Protein AF-A0A0V1FDG1-F1 (afdb_monomer)

Solvent-accessible surface area (backbone atoms only — not comparable to full-atom values): 17692 Å² total; per-residue (Å²): 136,89,75,90,73,81,77,92,77,55,75,76,55,50,40,60,54,27,63,74,37,70,89,64,59,76,54,55,82,78,77,63,72,75,69,53,75,66,55,44,52,52,30,70,74,66,75,57,46,94,53,49,70,52,42,45,51,28,74,48,60,68,29,67,62,30,49,66,66,59,36,60,94,66,91,85,64,77,59,68,37,44,39,47,48,75,52,65,68,92,63,51,65,40,45,54,34,30,52,51,38,26,62,52,63,27,38,63,66,30,27,38,29,60,41,29,36,39,34,30,32,26,35,64,55,43,69,45,56,52,88,64,89,68,88,58,58,67,61,56,38,49,55,23,50,59,49,56,52,49,32,47,66,41,84,77,52,76,43,53,39,55,81,83,37,73,86,65,76,78,65,95,76,57,65,62,46,72,58,33,57,75,65,71,50,56,70,66,28,24,39,31,32,39,39,37,51,47,52,58,62,79,60,90,62,82,91,50,88,92,56,51,54,49,52,57,46,34,34,51,52,48,51,51,50,50,63,52,72,46,64,60,78,42,25,45,48,62,51,40,56,71,64,43,70,80,49,58,79,66,51,62,78,66,80,61,71,44,81,44,36,62,64,73,64,53,67,70,58,52,47,53,50,51,56,48,52,72,67,36,89,62,34,89,80,35,72,55,48,58,54,29,52,55,46,37,52,42,40,77,74,43,23,63,78,103

Sequence (306 aa):
MALALSTTNELAVLPRFARQNNSRIWTYNFDFGRLNELTVKFFRKNHVYPLHGFLEACAINADPQWTATGEQSATDRDPPVVYIGVLPPFHERSIFLCLLANRMTRQNAFAFGPSEMLAFVSAPKYILLSADDVKLPKMTRYRRLHYHLYFDFQHILTEPISTFYPNISVPKKIQYSSQVEKASLDVNSLYLVRMKPKLKLPIKTDNRNDLSVDHVLSGLSFFHRQLTASPKNTTIEEFLSNLLPGVRPYLESFDHDFSQKLESIPMEQILSMYEKIIDWPGYTECGYKDEVDDWLEMIWTSPSKS

Nearest PDB structures (foldseek):
  6ero-assembly1_A  TM=5.992E-01  e=2.971E-06  Homo sapiens
  6erq-assembly2_J  TM=5.689E-01  e=8.484E-06  Homo sapiens
  7pnt-assembly1_c  TM=4.958E-01  e=1.476E-06  Mus musculus
  8q63-assembly1_B  TM=5.215E-01  e=5.148E-06  Saccharomyces cerevisiae S288C
  4gc5-assembly1_A  TM=4.773E-01  e=5.411E-06  Mus musculus

Structure (mmCIF, N/CA/C/O backbone):
data_AF-A0A0V1FDG1-F1
#
_entry.id   AF-A0A0V1FDG1-F1
#
loop_
_atom_site.group_PDB
_atom_site.id
_atom_site.type_symbol
_atom_site.label_atom_id
_atom_site.label_alt_id
_atom_site.label_comp_id
_atom_site.label_asym_id
_atom_site.label_entity_id
_atom_site.label_seq_id
_atom_site.pdbx_PDB_ins_code
_atom_site.Cartn_x
_atom_site.Cartn_y
_atom_site.Cartn_z
_atom_site.occupancy
_atom_site.B_iso_or_equiv
_atom_site.auth_seq_id
_atom_site.auth_comp_id
_atom_site.auth_asym_id
_atom_site.auth_atom_id
_atom_site.pdbx_PDB_model_num
ATOM 1 N N . MET A 1 1 ? -24.699 -13.622 12.262 1.00 25.34 1 MET A N 1
ATOM 2 C CA . MET A 1 1 ? -24.401 -14.422 13.466 1.00 25.34 1 MET A CA 1
ATOM 3 C C . MET A 1 1 ? -22.890 -14.394 13.645 1.00 25.34 1 MET A C 1
ATOM 5 O O . MET A 1 1 ? -22.200 -14.892 12.767 1.00 25.34 1 MET A O 1
ATOM 9 N N . ALA A 1 2 ? -22.377 -13.685 14.653 1.00 24.69 2 ALA A N 1
ATOM 10 C CA . ALA A 1 2 ? -20.938 -13.539 14.876 1.00 24.69 2 ALA A CA 1
ATOM 11 C C . ALA A 1 2 ? -20.431 -14.720 15.714 1.00 24.69 2 ALA A C 1
ATOM 13 O O . ALA A 1 2 ? -20.980 -14.990 16.778 1.00 24.69 2 ALA A O 1
ATOM 14 N N . LEU A 1 3 ? -19.413 -15.428 15.226 1.00 27.36 3 LEU A N 1
ATOM 15 C CA . LEU A 1 3 ? -18.698 -16.459 15.976 1.00 27.36 3 LEU A CA 1
ATOM 16 C C . LEU A 1 3 ? -17.304 -15.912 16.293 1.00 27.36 3 LEU A C 1
ATOM 18 O O . LEU A 1 3 ? -16.473 -15.755 15.402 1.00 27.36 3 LEU A O 1
ATOM 22 N N . ALA A 1 4 ? -17.086 -15.570 17.562 1.00 28.78 4 ALA A N 1
ATOM 23 C CA . ALA A 1 4 ? -15.76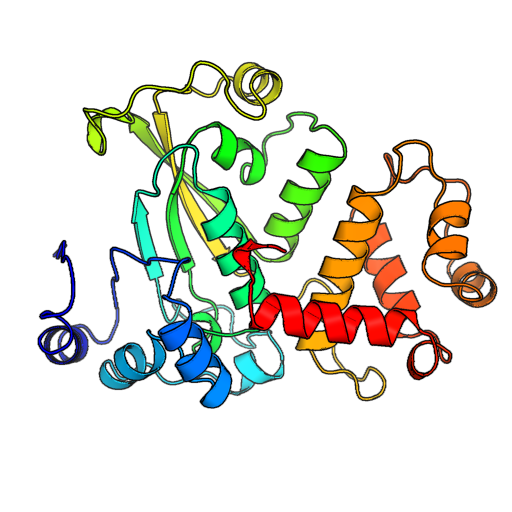1 -15.323 18.114 1.00 28.78 4 ALA A CA 1
ATOM 24 C C . ALA A 1 4 ? -15.141 -16.684 18.441 1.00 28.78 4 ALA A C 1
ATOM 26 O O . ALA A 1 4 ? -15.752 -17.455 19.176 1.00 28.78 4 ALA A O 1
ATOM 27 N N . LEU A 1 5 ? -13.979 -17.000 17.875 1.00 32.59 5 LEU A N 1
ATOM 28 C CA . LEU A 1 5 ? -13.359 -18.314 18.028 1.00 32.59 5 LEU A CA 1
ATOM 29 C C . LEU A 1 5 ? -11.832 -18.171 18.176 1.00 32.59 5 LEU A C 1
ATOM 31 O O . LEU A 1 5 ? -11.206 -17.285 17.580 1.00 32.59 5 LEU A O 1
ATOM 35 N N . SER A 1 6 ? -11.271 -18.967 19.086 1.00 32.09 6 SER A N 1
ATOM 36 C CA . SER A 1 6 ? -9.917 -18.873 19.630 1.00 32.09 6 SER A CA 1
ATOM 37 C C . SER A 1 6 ? -9.254 -20.251 19.595 1.00 32.09 6 SER A C 1
ATOM 39 O O . SER A 1 6 ? -9.600 -21.137 20.368 1.00 32.09 6 SER A O 1
ATOM 41 N N . THR A 1 7 ? -8.181 -20.347 18.806 1.00 38.72 7 THR A N 1
ATOM 42 C CA . THR A 1 7 ? -7.124 -21.380 18.801 1.00 38.72 7 THR A CA 1
ATOM 43 C C . THR A 1 7 ? -7.488 -22.845 18.475 1.00 38.72 7 THR A C 1
ATOM 45 O O . THR A 1 7 ? -8.231 -23.533 19.167 1.00 38.72 7 THR A O 1
ATOM 48 N N . THR A 1 8 ? -6.794 -23.335 17.437 1.00 37.62 8 THR A N 1
ATOM 49 C CA . THR A 1 8 ? -6.339 -24.705 17.098 1.00 37.62 8 THR A CA 1
ATOM 50 C C . THR A 1 8 ? -7.322 -25.879 17.008 1.00 37.62 8 THR A C 1
ATOM 52 O O . THR A 1 8 ? -7.103 -26.718 16.139 1.00 37.62 8 THR A O 1
ATOM 55 N N . ASN A 1 9 ? -8.412 -25.956 17.775 1.00 34.66 9 ASN A N 1
ATOM 56 C CA . ASN A 1 9 ? -9.376 -27.073 17.673 1.00 34.66 9 ASN A CA 1
ATOM 57 C C . ASN A 1 9 ? -10.580 -26.793 16.749 1.00 34.66 9 ASN A C 1
ATOM 59 O O . ASN A 1 9 ? -11.412 -27.667 16.515 1.00 34.66 9 ASN A O 1
ATOM 63 N N . GLU A 1 10 ? -10.673 -25.588 16.189 1.00 44.62 10 GLU A N 1
ATOM 64 C CA . GLU A 1 10 ? -11.886 -25.095 15.515 1.00 44.62 10 GLU A CA 1
ATOM 65 C C . GLU A 1 10 ? -11.850 -25.226 13.979 1.00 44.62 10 GLU A C 1
ATOM 67 O O . GLU A 1 10 ? -12.872 -25.045 13.312 1.00 44.62 10 GLU A O 1
ATOM 72 N N . LEU A 1 11 ? -10.711 -25.635 13.402 1.00 40.22 11 LEU A N 1
ATOM 73 C CA . LEU A 1 11 ? -10.544 -25.836 11.952 1.00 40.22 11 LEU A CA 1
ATOM 74 C C . LEU A 1 11 ? -11.475 -26.914 11.363 1.00 40.22 11 LEU A C 1
ATOM 76 O O . LEU A 1 11 ? -11.727 -26.901 10.165 1.00 40.22 11 LEU A O 1
ATOM 80 N N . ALA A 1 12 ? -12.028 -27.819 12.178 1.00 42.81 12 ALA A N 1
ATOM 81 C CA . ALA A 1 12 ? -12.975 -28.843 11.720 1.00 42.81 12 ALA A CA 1
ATOM 82 C C . ALA A 1 12 ? -14.434 -28.344 11.615 1.00 42.81 12 ALA A C 1
ATOM 84 O O . ALA A 1 12 ? -15.231 -28.908 10.862 1.00 42.81 12 ALA A O 1
ATOM 85 N N . VAL A 1 13 ? -14.800 -27.290 12.354 1.00 43.84 13 VAL A N 1
ATOM 86 C CA . VAL A 1 13 ? -16.168 -26.729 12.381 1.00 43.84 13 VAL A CA 1
ATOM 87 C C . VAL A 1 13 ? -16.369 -25.720 11.244 1.00 43.84 13 VAL A C 1
ATOM 89 O O . VAL A 1 13 ? -17.437 -25.645 10.631 1.00 43.84 13 VAL A O 1
ATOM 92 N N . LEU A 1 14 ? -15.297 -25.008 10.914 1.00 45.16 14 LEU A N 1
ATOM 93 C CA . LEU A 1 14 ? -15.207 -23.962 9.899 1.00 45.16 14 LEU A CA 1
ATOM 94 C C . LEU A 1 14 ? -15.664 -24.400 8.482 1.00 45.16 14 LEU A C 1
ATOM 96 O O . LEU A 1 14 ? -16.521 -23.718 7.916 1.00 45.16 14 LEU A O 1
ATOM 100 N N . PRO A 1 15 ? -15.229 -25.551 7.925 1.00 47.72 15 PRO A N 1
ATOM 101 C CA . PRO A 1 15 ? -15.686 -26.032 6.616 1.00 47.72 15 PRO A CA 1
ATOM 102 C C . PRO A 1 15 ? -17.192 -26.307 6.542 1.00 47.72 15 PRO A C 1
ATOM 104 O O . PRO A 1 15 ? -17.824 -26.050 5.520 1.00 47.72 15 PRO A O 1
ATOM 107 N N . ARG A 1 16 ? -17.797 -26.829 7.620 1.00 49.66 16 ARG A N 1
ATOM 108 C CA . ARG A 1 16 ? -19.246 -27.102 7.657 1.00 49.66 16 ARG A CA 1
ATOM 109 C C . ARG A 1 16 ? -20.055 -25.813 7.719 1.00 49.66 16 ARG A C 1
ATOM 111 O O . ARG A 1 16 ? -21.036 -25.694 6.995 1.00 49.66 16 ARG A O 1
ATOM 118 N N . PHE A 1 17 ? -19.635 -24.859 8.550 1.00 46.00 17 PHE A N 1
ATOM 119 C CA . PHE A 1 17 ? -20.290 -23.556 8.659 1.00 46.00 17 PHE A CA 1
ATOM 120 C C . PHE A 1 17 ? -20.217 -22.772 7.345 1.00 46.00 17 PHE A C 1
ATOM 122 O O . PHE A 1 17 ? -21.201 -22.169 6.918 1.00 46.00 17 PHE A O 1
ATOM 129 N N . ALA A 1 18 ? -19.072 -22.812 6.671 1.00 46.09 18 ALA A N 1
ATOM 130 C CA . ALA A 1 18 ? -18.890 -22.066 5.441 1.00 46.09 18 ALA A CA 1
ATOM 131 C C . ALA A 1 18 ? -19.637 -22.661 4.239 1.00 46.09 18 ALA A C 1
ATOM 133 O O . ALA A 1 18 ? -20.208 -21.900 3.468 1.00 46.09 18 ALA A O 1
ATOM 134 N N . ARG A 1 19 ? -19.761 -23.996 4.154 1.00 52.91 19 ARG A N 1
ATOM 135 C CA . ARG A 1 19 ? -20.669 -24.682 3.205 1.00 52.91 19 ARG A CA 1
ATOM 136 C C . ARG A 1 19 ? -22.157 -24.381 3.422 1.00 52.91 19 ARG A C 1
ATOM 138 O O . ARG A 1 19 ? -22.983 -24.735 2.586 1.00 52.91 19 ARG A O 1
ATOM 145 N N . GLN A 1 20 ? -22.515 -23.812 4.571 1.00 48.53 20 GLN A N 1
ATOM 146 C CA . GLN A 1 20 ? -23.874 -23.360 4.875 1.00 48.53 20 GLN A CA 1
ATOM 147 C C . GLN A 1 20 ? -24.048 -21.851 4.638 1.00 48.53 20 GLN A C 1
ATOM 149 O O . GLN A 1 20 ? -25.175 -21.368 4.620 1.00 48.53 20 GLN A O 1
ATOM 154 N N . ASN A 1 21 ? -22.952 -21.107 4.445 1.00 42.44 21 ASN A N 1
ATOM 155 C CA . ASN A 1 21 ? -22.922 -19.648 4.311 1.00 42.44 21 ASN A CA 1
ATOM 156 C C . ASN A 1 21 ? -22.057 -19.228 3.107 1.00 42.44 21 ASN A C 1
ATOM 158 O O . ASN A 1 21 ? -21.197 -18.353 3.215 1.00 42.44 21 ASN A O 1
ATOM 162 N N . ASN A 1 22 ? -22.310 -19.853 1.953 1.00 45.03 22 ASN A N 1
ATOM 163 C CA . ASN A 1 22 ? -21.481 -19.808 0.736 1.00 45.03 22 ASN A CA 1
ATOM 164 C C . ASN A 1 22 ? -21.227 -18.402 0.169 1.00 45.03 22 ASN A C 1
ATOM 166 O O . ASN A 1 22 ? -20.367 -18.231 -0.684 1.00 45.03 22 ASN A O 1
ATOM 170 N N . SER A 1 23 ? -21.990 -17.398 0.602 1.00 37.25 23 SER A N 1
ATOM 171 C CA . SER A 1 23 ? -21.880 -16.026 0.111 1.00 37.25 23 SER A CA 1
ATOM 172 C C . SER A 1 23 ? -21.033 -15.109 0.996 1.00 37.25 23 SER A C 1
ATOM 174 O O . SER A 1 23 ? -20.773 -13.981 0.592 1.00 37.25 23 SER A O 1
ATOM 176 N N . ARG A 1 24 ? -20.709 -15.493 2.243 1.00 45.50 24 ARG A N 1
ATOM 177 C CA . ARG A 1 24 ? -20.135 -14.564 3.238 1.00 45.50 24 ARG A CA 1
ATOM 178 C C . ARG A 1 24 ? -19.285 -15.300 4.264 1.00 45.50 24 ARG A C 1
ATOM 180 O O . ARG A 1 24 ? -19.764 -15.674 5.336 1.00 45.50 24 ARG A O 1
ATOM 187 N N . ILE A 1 25 ? -18.013 -15.482 3.944 1.00 42.62 25 ILE A N 1
ATOM 188 C CA . ILE A 1 25 ? -17.038 -15.959 4.919 1.00 42.62 25 ILE A CA 1
ATOM 189 C C . ILE A 1 25 ? -16.593 -14.782 5.781 1.00 42.62 25 ILE A C 1
ATOM 191 O O . ILE A 1 25 ? -16.079 -13.787 5.276 1.00 42.62 25 ILE A O 1
ATOM 195 N N . TRP A 1 26 ? -16.773 -14.935 7.090 1.00 44.81 26 TRP A N 1
ATOM 196 C CA . TRP A 1 26 ? -16.301 -14.013 8.115 1.00 44.81 26 TRP A CA 1
ATOM 197 C C . TRP A 1 26 ? -15.217 -14.711 8.916 1.00 44.81 26 TRP A C 1
ATOM 199 O O . TRP A 1 26 ? -15.411 -15.832 9.386 1.00 44.81 26 TRP A O 1
ATOM 209 N N . THR A 1 27 ? -14.087 -14.049 9.099 1.00 37.84 27 THR A N 1
ATOM 210 C CA . THR A 1 27 ? -12.952 -14.631 9.814 1.00 37.84 27 THR A CA 1
ATOM 211 C C . THR A 1 27 ? -12.403 -13.614 10.806 1.00 37.84 27 THR A C 1
ATOM 213 O O . THR A 1 27 ? -11.949 -12.542 10.407 1.00 37.84 27 THR A O 1
ATOM 216 N N . TYR A 1 28 ? -12.488 -13.966 12.089 1.00 31.11 28 TYR A N 1
ATOM 217 C CA . TYR A 1 28 ? -11.952 -13.241 13.241 1.00 31.11 28 TYR A CA 1
ATOM 218 C C . TYR A 1 28 ? -10.590 -13.844 13.628 1.00 31.11 28 TYR A C 1
ATOM 220 O O . TYR A 1 28 ? -10.383 -15.039 13.436 1.00 31.11 28 TYR A O 1
ATOM 228 N N . ASN A 1 29 ? -9.684 -13.038 14.194 1.00 33.12 29 ASN A N 1
ATOM 229 C CA . ASN A 1 29 ? -8.330 -13.442 14.614 1.00 33.12 29 ASN A CA 1
ATOM 230 C C . ASN A 1 29 ? -7.391 -13.892 13.476 1.00 33.12 29 ASN A C 1
ATOM 232 O O . ASN A 1 29 ? -6.894 -15.017 13.452 1.00 33.12 29 ASN A O 1
ATOM 236 N N . PHE A 1 30 ? -7.051 -12.971 12.571 1.00 46.00 30 PHE A N 1
ATOM 237 C CA . PHE A 1 30 ? -5.806 -13.137 11.821 1.00 46.00 30 PHE A CA 1
ATOM 238 C C . PHE A 1 30 ? -4.639 -12.686 12.657 1.00 46.00 30 PHE A C 1
ATOM 240 O O . PHE A 1 30 ? -4.384 -11.490 12.815 1.00 46.00 30 PHE A O 1
ATOM 247 N N . ASP A 1 31 ? -3.878 -13.669 13.108 1.00 37.22 31 ASP A N 1
ATOM 248 C CA . ASP A 1 31 ? -2.471 -13.439 13.333 1.00 37.22 31 ASP A CA 1
ATOM 249 C C . ASP A 1 31 ? -1.804 -13.165 11.971 1.00 37.22 31 ASP A C 1
ATOM 251 O O . ASP A 1 31 ? -1.353 -14.068 11.267 1.00 37.22 31 ASP A O 1
ATOM 255 N N . PHE A 1 32 ? -1.783 -11.892 11.561 1.00 40.91 32 PHE A N 1
ATOM 256 C CA . PHE A 1 32 ? -1.007 -11.434 10.406 1.00 40.91 32 PHE A CA 1
ATOM 257 C C . PHE A 1 32 ? 0.516 -11.430 10.701 1.00 40.91 32 PHE A C 1
ATOM 259 O O . PHE A 1 32 ? 1.295 -10.966 9.869 1.00 40.91 32 PHE A O 1
ATOM 266 N N . GLY A 1 33 ? 0.977 -11.939 11.855 1.00 29.91 33 GLY A N 1
ATOM 267 C CA . GLY A 1 33 ? 2.391 -12.161 12.176 1.00 29.91 33 GLY A CA 1
ATOM 268 C C . GLY A 1 33 ? 2.581 -12.422 13.675 1.00 29.91 33 GLY A C 1
ATOM 269 O O . GLY A 1 33 ? 2.518 -11.492 14.469 1.00 29.91 33 GLY A O 1
ATOM 270 N N . ARG A 1 34 ? 2.870 -13.650 14.107 1.00 32.97 34 ARG A N 1
ATOM 271 C CA . ARG A 1 34 ? 4.091 -14.428 13.848 1.00 32.97 34 ARG A CA 1
ATOM 272 C C . ARG A 1 34 ? 3.732 -15.909 13.766 1.00 32.97 34 ARG A C 1
ATOM 274 O O . ARG A 1 34 ? 3.707 -16.611 14.774 1.00 32.97 34 ARG A O 1
ATOM 281 N N . LEU A 1 35 ? 3.585 -16.417 12.548 1.00 36.72 35 LEU A N 1
ATOM 282 C CA . LEU A 1 35 ? 3.752 -17.849 12.331 1.00 36.72 35 LEU A CA 1
ATOM 283 C C . LEU A 1 35 ? 5.126 -18.232 12.902 1.00 36.72 35 LEU A C 1
ATOM 285 O O . LEU A 1 35 ? 6.120 -17.547 12.640 1.00 36.72 35 LEU A O 1
ATOM 289 N N . ASN A 1 36 ? 5.182 -19.264 13.747 1.00 37.62 36 ASN A N 1
ATOM 290 C CA . ASN A 1 36 ? 6.462 -19.703 14.295 1.00 37.62 36 ASN A CA 1
ATOM 291 C C . ASN A 1 36 ? 7.412 -20.063 13.135 1.00 37.62 36 ASN A C 1
ATOM 293 O O . ASN A 1 36 ? 6.976 -20.389 12.029 1.00 37.62 36 ASN A O 1
ATOM 297 N N . GLU A 1 37 ? 8.719 -19.990 13.364 1.00 39.47 37 GLU A N 1
ATOM 298 C CA . GLU A 1 37 ? 9.724 -20.111 12.302 1.00 39.47 37 GLU A CA 1
ATOM 299 C C . GLU A 1 37 ? 9.623 -21.434 11.513 1.00 39.47 37 GLU A C 1
ATOM 301 O O . GLU A 1 37 ? 9.912 -21.476 10.318 1.00 39.47 37 GLU A O 1
ATOM 306 N N . LEU A 1 38 ? 9.132 -22.502 12.153 1.00 38.00 38 LEU A N 1
ATOM 307 C CA . LEU A 1 38 ? 8.851 -23.802 11.533 1.00 38.00 38 LEU A CA 1
ATOM 308 C C . LEU A 1 38 ? 7.623 -23.766 10.612 1.00 38.00 38 LEU A C 1
ATOM 310 O O . LEU A 1 38 ? 7.643 -24.354 9.535 1.00 38.00 38 LEU A O 1
ATOM 314 N N . THR A 1 39 ? 6.583 -23.034 10.998 1.00 40.34 39 THR A N 1
ATOM 315 C CA . THR A 1 39 ? 5.354 -22.827 10.223 1.00 40.34 39 THR A CA 1
ATOM 316 C C . THR A 1 39 ? 5.627 -21.918 9.027 1.00 40.34 39 THR A C 1
ATOM 318 O O . THR A 1 39 ? 5.189 -22.205 7.917 1.00 40.34 39 THR A O 1
ATOM 321 N N . VAL A 1 40 ? 6.458 -20.886 9.214 1.00 41.72 40 VAL A N 1
ATOM 322 C CA . VAL A 1 40 ? 6.988 -20.081 8.108 1.00 41.72 40 VAL A CA 1
ATOM 323 C C . VAL A 1 40 ? 7.837 -20.955 7.181 1.00 41.72 40 VAL A C 1
ATOM 325 O O . VAL A 1 40 ? 7.637 -20.882 5.981 1.00 41.72 40 VAL A O 1
ATOM 328 N N . LYS A 1 41 ? 8.724 -21.830 7.682 1.00 39.50 41 LYS A N 1
ATOM 329 C CA . LYS A 1 41 ? 9.493 -22.781 6.844 1.00 39.50 41 LYS A CA 1
ATOM 330 C C . LYS A 1 41 ? 8.609 -23.773 6.072 1.00 39.50 41 LYS A C 1
ATOM 332 O O . LYS A 1 41 ? 8.911 -24.076 4.920 1.00 39.50 41 LYS A O 1
ATOM 337 N N . PHE A 1 42 ? 7.520 -24.251 6.670 1.00 39.66 42 PHE A N 1
ATOM 338 C CA . PHE A 1 42 ? 6.561 -25.146 6.016 1.00 39.66 42 PHE A CA 1
ATOM 339 C C . PHE A 1 42 ? 5.782 -24.443 4.895 1.00 39.66 42 PHE A C 1
ATOM 341 O O . PHE A 1 42 ? 5.692 -24.969 3.786 1.00 39.66 42 PHE A O 1
ATOM 348 N N . PHE A 1 43 ? 5.284 -23.229 5.142 1.00 40.59 43 PHE A N 1
ATOM 349 C CA . PHE A 1 43 ? 4.618 -22.428 4.112 1.00 40.59 43 PHE A CA 1
ATOM 350 C C . PHE A 1 43 ? 5.603 -21.897 3.053 1.00 40.59 43 PHE A C 1
ATOM 352 O O . PHE A 1 43 ? 5.276 -21.911 1.868 1.00 40.59 43 PHE A O 1
ATOM 359 N N . ARG A 1 44 ? 6.846 -21.561 3.444 1.00 43.31 44 ARG A N 1
ATOM 360 C CA . ARG A 1 44 ? 7.970 -21.219 2.542 1.00 43.31 44 ARG A CA 1
ATOM 361 C C . ARG A 1 44 ? 8.211 -22.309 1.500 1.00 43.31 44 ARG A C 1
ATOM 363 O O . ARG A 1 44 ? 8.458 -21.983 0.349 1.00 43.31 44 ARG A O 1
ATOM 370 N N . LYS A 1 45 ? 8.131 -23.586 1.890 1.00 40.31 45 LYS A N 1
ATOM 371 C CA . LYS A 1 45 ? 8.409 -24.721 0.996 1.00 40.31 45 LYS A CA 1
ATOM 372 C C . LYS A 1 45 ? 7.243 -25.073 0.064 1.00 40.31 45 LYS A C 1
ATOM 374 O O . LYS A 1 45 ? 7.488 -25.589 -1.017 1.00 40.31 45 LYS A O 1
ATOM 379 N N . ASN A 1 46 ? 6.000 -24.830 0.485 1.00 41.06 46 ASN A N 1
ATOM 380 C CA . ASN A 1 46 ? 4.815 -25.352 -0.209 1.00 41.06 46 ASN A CA 1
ATOM 381 C C . ASN A 1 46 ? 3.924 -24.276 -0.851 1.00 41.06 46 ASN A C 1
ATOM 383 O O . ASN A 1 46 ? 2.963 -24.634 -1.519 1.00 41.06 46 ASN A O 1
ATOM 387 N N . HIS A 1 47 ? 4.180 -22.983 -0.607 1.00 46.22 47 HIS A N 1
ATOM 388 C CA . HIS A 1 47 ? 3.353 -21.846 -1.065 1.00 46.22 47 HIS A CA 1
ATOM 389 C C . HIS A 1 47 ? 1.863 -21.922 -0.669 1.00 46.22 47 HIS A C 1
ATOM 391 O O . HIS A 1 47 ? 1.039 -21.139 -1.134 1.00 46.22 47 HIS A O 1
ATOM 397 N N . VAL A 1 48 ? 1.502 -22.833 0.235 1.00 46.88 48 VAL A N 1
ATOM 398 C CA . VAL A 1 48 ? 0.168 -22.909 0.829 1.00 46.88 48 VAL A CA 1
ATOM 399 C C . VAL A 1 48 ? 0.130 -21.891 1.955 1.00 46.88 48 VAL A C 1
ATOM 401 O O . VAL A 1 48 ? 1.008 -21.891 2.803 1.00 46.88 48 VAL A O 1
ATOM 404 N N . TYR A 1 49 ? -0.863 -21.015 1.985 1.00 53.19 49 TYR A N 1
ATOM 405 C CA . TYR A 1 49 ? -1.060 -20.083 3.093 1.00 53.19 49 TYR A CA 1
ATOM 406 C C . TYR A 1 49 ? -2.184 -20.584 4.013 1.00 53.19 49 TYR A C 1
ATOM 408 O O . TYR A 1 49 ? -3.072 -21.285 3.522 1.00 53.19 49 TYR A O 1
ATOM 416 N N . PRO A 1 50 ? -2.207 -20.224 5.318 1.00 53.97 50 PRO A N 1
ATOM 417 C CA . PRO A 1 50 ? -3.127 -20.810 6.305 1.00 53.97 50 PRO A CA 1
ATOM 418 C C . PRO A 1 50 ? -4.606 -20.786 5.900 1.00 53.97 50 PRO A C 1
ATOM 420 O O . PRO A 1 50 ? -5.379 -21.643 6.315 1.00 53.97 50 PRO A O 1
ATOM 423 N N . LEU A 1 51 ? -4.999 -19.800 5.091 1.00 59.41 51 LEU A N 1
ATOM 424 C CA . LEU A 1 51 ? -6.374 -19.605 4.650 1.00 59.41 51 LEU A CA 1
ATOM 425 C C . LEU A 1 51 ? -6.768 -20.332 3.382 1.00 59.41 51 LEU A C 1
ATOM 427 O O . LEU A 1 51 ? -7.961 -20.451 3.132 1.00 59.41 51 LEU A O 1
ATOM 431 N N . HIS A 1 52 ? -5.811 -20.795 2.587 1.00 65.25 52 HIS A N 1
ATOM 432 C CA . HIS A 1 52 ? -6.108 -21.285 1.248 1.00 65.25 52 HIS A CA 1
ATOM 433 C C . HIS A 1 52 ? -7.050 -22.495 1.301 1.00 65.25 52 HIS A C 1
ATOM 435 O O . HIS A 1 52 ? -8.172 -22.424 0.811 1.00 65.25 52 HIS A O 1
ATOM 441 N N . GLY A 1 53 ? -6.662 -23.538 2.043 1.00 64.38 53 GLY A N 1
ATOM 442 C CA . GLY A 1 53 ? -7.491 -24.736 2.206 1.00 64.38 53 GLY A CA 1
ATOM 443 C C . GLY A 1 53 ? -8.799 -24.488 2.964 1.00 64.38 53 GLY A C 1
ATOM 444 O O . GLY A 1 53 ? -9.776 -25.202 2.751 1.00 64.38 53 GLY A O 1
ATOM 445 N N . PHE A 1 54 ? -8.857 -23.463 3.826 1.00 67.12 54 PHE A N 1
ATOM 446 C CA . PHE A 1 54 ? -10.121 -23.055 4.436 1.00 67.12 54 PHE A CA 1
ATOM 447 C C . PHE A 1 54 ? -11.055 -22.463 3.379 1.00 67.12 54 PHE A C 1
ATOM 449 O O . PHE A 1 54 ? -12.155 -22.975 3.222 1.00 67.12 54 PHE A O 1
ATOM 456 N N . LEU A 1 55 ? -10.619 -21.452 2.624 1.00 69.75 55 LEU A N 1
ATOM 457 C CA . LEU A 1 55 ? -11.432 -20.772 1.609 1.00 69.75 55 LEU A CA 1
ATOM 458 C C . LEU A 1 55 ? -11.894 -21.726 0.495 1.00 69.75 55 LEU A C 1
ATOM 460 O O . LEU A 1 55 ? -13.071 -21.708 0.130 1.00 69.75 55 LEU A O 1
ATOM 464 N N . GLU A 1 56 ? -11.030 -22.639 0.049 1.00 69.88 56 GLU A N 1
ATOM 465 C CA . GLU A 1 56 ? -11.408 -23.708 -0.887 1.00 69.88 56 GLU A CA 1
ATOM 466 C C . GLU A 1 56 ? -12.497 -24.623 -0.309 1.00 69.88 56 GLU A C 1
ATOM 468 O O . GLU A 1 56 ? -13.476 -24.948 -0.985 1.00 69.88 56 GLU A O 1
ATOM 473 N N . ALA A 1 57 ? -12.397 -25.003 0.972 1.00 68.88 57 ALA A N 1
ATOM 474 C CA . ALA A 1 57 ? -13.421 -25.816 1.633 1.00 68.88 57 ALA A CA 1
ATOM 475 C C . ALA A 1 57 ? -14.785 -25.107 1.738 1.00 68.88 57 ALA A C 1
ATOM 477 O O . ALA A 1 57 ? -15.813 -25.769 1.930 1.00 68.88 57 ALA A O 1
ATOM 478 N N . CYS A 1 58 ? -14.784 -23.782 1.587 1.00 64.88 58 CYS A N 1
ATOM 479 C CA . CYS A 1 58 ? -15.956 -22.918 1.536 1.00 64.88 58 CYS A CA 1
ATOM 480 C C . CYS A 1 58 ? -16.464 -22.670 0.104 1.00 64.88 58 CYS A C 1
ATOM 482 O O . CYS A 1 58 ? -17.335 -21.825 -0.085 1.00 64.88 58 CYS A O 1
ATOM 484 N N . ALA A 1 59 ? -15.925 -23.387 -0.888 1.00 73.94 59 ALA A N 1
ATOM 485 C CA . ALA A 1 59 ? -16.216 -23.224 -2.312 1.00 73.94 59 ALA A CA 1
ATOM 486 C C . ALA A 1 59 ? -15.843 -21.844 -2.891 1.00 73.94 59 ALA A C 1
ATOM 488 O O . ALA A 1 59 ? -16.391 -21.438 -3.917 1.00 73.94 59 ALA A O 1
ATOM 489 N N . ILE A 1 60 ? -14.894 -21.139 -2.266 1.00 72.06 60 ILE A N 1
ATOM 490 C CA . ILE A 1 60 ? -14.268 -19.958 -2.865 1.00 72.06 60 ILE A CA 1
ATOM 491 C C . ILE A 1 60 ? -13.053 -20.426 -3.651 1.00 72.06 60 ILE A C 1
ATOM 493 O O . ILE A 1 60 ? -12.132 -21.016 -3.090 1.00 72.06 60 ILE A O 1
ATOM 497 N N . ASN A 1 61 ? -13.062 -20.165 -4.953 1.00 75.50 61 ASN A N 1
ATOM 498 C CA . ASN A 1 61 ? -11.992 -20.570 -5.855 1.00 75.50 61 ASN A CA 1
ATOM 499 C C . ASN A 1 61 ? -11.031 -19.409 -6.096 1.00 75.50 61 ASN A C 1
ATOM 501 O O . ASN A 1 61 ? -11.450 -18.250 -6.116 1.00 75.50 61 ASN A O 1
ATOM 505 N N . ALA A 1 62 ? -9.750 -19.731 -6.280 1.00 74.12 62 ALA A N 1
ATOM 506 C CA . ALA A 1 62 ? -8.767 -18.754 -6.726 1.00 74.12 62 ALA A CA 1
ATOM 507 C C . ALA A 1 62 ? -9.229 -18.108 -8.043 1.00 74.12 62 ALA A C 1
ATOM 509 O O . ALA A 1 62 ? -9.879 -18.767 -8.858 1.00 74.12 62 ALA A O 1
ATOM 510 N N . ASP A 1 63 ? -8.890 -16.836 -8.247 1.00 81.06 63 ASP A N 1
ATOM 511 C CA . ASP A 1 63 ? -9.166 -16.118 -9.493 1.00 81.06 63 ASP A CA 1
ATOM 512 C C . ASP A 1 63 ? -7.859 -16.058 -10.302 1.00 81.06 63 ASP A C 1
ATOM 514 O O . ASP A 1 63 ? -7.001 -15.222 -10.008 1.00 81.06 63 ASP A O 1
ATOM 518 N N . PRO A 1 64 ? -7.658 -16.940 -11.306 1.00 81.25 64 PRO A N 1
ATOM 519 C CA . PRO A 1 64 ? -6.378 -17.037 -12.002 1.00 81.25 64 PRO A CA 1
ATOM 520 C C . PRO A 1 64 ? -6.026 -15.762 -12.768 1.00 81.25 64 PRO A C 1
ATOM 522 O O . PRO A 1 64 ? -4.847 -15.428 -12.879 1.00 81.25 64 PRO A O 1
ATOM 525 N N . GLN A 1 65 ? -7.030 -15.034 -13.274 1.00 83.31 65 GLN A N 1
ATOM 526 C CA . GLN A 1 65 ? -6.803 -13.765 -13.963 1.00 83.31 65 GLN A CA 1
ATOM 527 C C . GLN A 1 65 ? -6.282 -12.723 -12.974 1.00 83.31 65 GLN A C 1
ATOM 529 O O . GLN A 1 65 ? -5.275 -12.066 -13.245 1.00 83.31 65 GLN A O 1
ATOM 534 N N . TRP A 1 66 ? -6.927 -12.609 -11.814 1.00 85.62 66 TRP A N 1
ATOM 535 C CA . TRP A 1 66 ? -6.486 -11.711 -10.753 1.00 85.62 66 TRP A CA 1
ATOM 536 C C . TRP A 1 66 ? -5.095 -12.076 -10.225 1.00 85.62 66 TRP A C 1
ATOM 538 O O . TRP A 1 66 ? -4.259 -11.195 -10.032 1.00 85.62 66 TRP A O 1
ATOM 548 N N . THR A 1 67 ? -4.810 -13.360 -10.006 1.00 81.12 67 THR A N 1
ATOM 549 C CA . THR A 1 67 ? -3.488 -13.797 -9.537 1.00 81.12 67 THR A CA 1
ATOM 550 C C . THR A 1 67 ? -2.398 -13.485 -10.560 1.00 81.12 67 THR A C 1
ATOM 552 O O . THR A 1 67 ? -1.326 -13.034 -10.168 1.00 81.12 67 THR A O 1
ATOM 555 N N . ALA A 1 68 ? -2.670 -13.678 -11.854 1.00 81.12 68 ALA A N 1
ATOM 556 C CA . ALA A 1 68 ? -1.691 -13.441 -12.912 1.00 81.12 68 ALA A CA 1
ATOM 557 C C . ALA A 1 68 ? -1.455 -11.950 -13.198 1.00 81.12 68 ALA A C 1
ATOM 559 O O . ALA A 1 68 ? -0.322 -11.551 -13.442 1.00 81.12 68 ALA A O 1
ATOM 560 N N . THR A 1 69 ? -2.509 -11.131 -13.176 1.00 81.94 69 THR A N 1
ATOM 561 C CA . THR A 1 69 ? -2.450 -9.728 -13.641 1.00 81.94 69 THR A CA 1
ATOM 562 C C . THR A 1 69 ? -2.509 -8.708 -12.506 1.00 81.94 69 THR A C 1
ATOM 564 O O . THR A 1 69 ? -2.098 -7.567 -12.668 1.00 81.94 69 THR A O 1
ATOM 567 N N . GLY A 1 70 ? -3.013 -9.095 -11.331 1.00 78.88 70 GLY A N 1
ATOM 568 C CA . GLY A 1 70 ? -3.310 -8.183 -10.224 1.00 78.88 70 GLY A CA 1
ATOM 569 C C . GLY A 1 70 ? -4.488 -7.238 -10.476 1.00 78.88 70 GLY A C 1
ATOM 570 O O . GLY A 1 70 ? -4.713 -6.342 -9.649 1.00 78.88 70 GLY A O 1
ATOM 571 N N . GLU A 1 71 ? -5.213 -7.447 -11.579 1.00 82.19 71 GLU A N 1
ATOM 572 C CA . GLU A 1 71 ? -6.333 -6.635 -12.038 1.00 82.19 71 GLU A CA 1
ATOM 573 C C . GLU A 1 71 ? -7.606 -7.471 -12.183 1.00 82.19 71 GLU A C 1
ATOM 575 O O . GLU A 1 71 ? -7.568 -8.660 -12.509 1.00 82.19 71 GLU A O 1
ATOM 580 N N . GLN A 1 72 ? -8.756 -6.841 -11.935 1.00 76.50 72 GLN A N 1
ATOM 581 C CA . GLN A 1 72 ? -10.057 -7.473 -12.141 1.00 76.50 72 GLN A CA 1
ATOM 582 C C . GLN A 1 72 ? -10.804 -6.802 -13.293 1.00 76.50 72 GLN A C 1
ATOM 584 O O . GLN A 1 72 ? -10.954 -5.582 -13.331 1.00 76.50 72 GLN A O 1
ATOM 589 N N . SER A 1 73 ? -11.304 -7.619 -14.221 1.00 62.47 73 SER A N 1
ATOM 590 C CA . SER A 1 73 ? -12.009 -7.178 -15.430 1.00 62.47 73 SER A CA 1
ATOM 591 C C . SER A 1 73 ? -13.467 -6.758 -15.187 1.00 62.47 73 SER A C 1
ATOM 593 O O . SER A 1 73 ? -14.019 -5.996 -15.976 1.00 62.47 73 SER A O 1
ATOM 595 N N . ALA A 1 74 ? -14.092 -7.220 -14.098 1.00 64.56 74 ALA A N 1
ATOM 596 C CA . ALA A 1 74 ? -15.480 -6.918 -13.747 1.00 64.56 74 ALA A CA 1
ATOM 597 C C . ALA A 1 74 ? -15.557 -6.104 -12.446 1.00 64.56 74 ALA A C 1
ATOM 599 O O . ALA A 1 74 ? -15.087 -6.560 -11.406 1.00 64.56 74 ALA A O 1
ATOM 600 N N . THR A 1 75 ? -16.180 -4.924 -12.501 1.00 59.53 75 THR A N 1
ATOM 601 C CA . THR A 1 75 ? -16.302 -3.976 -11.376 1.00 59.53 75 THR A CA 1
ATOM 602 C C . THR A 1 75 ? -17.373 -4.347 -10.351 1.00 59.53 75 THR A C 1
ATOM 604 O O . THR A 1 75 ? -17.330 -3.853 -9.229 1.00 59.53 75 THR A O 1
ATOM 607 N N . ASP A 1 76 ? -18.310 -5.225 -10.721 1.00 55.69 76 ASP A N 1
ATOM 608 C CA . ASP A 1 76 ? -19.566 -5.433 -9.982 1.00 55.69 76 ASP A CA 1
ATOM 609 C C . ASP A 1 76 ? -19.616 -6.775 -9.237 1.00 55.69 76 ASP A C 1
ATOM 611 O O . ASP A 1 76 ? -20.689 -7.276 -8.897 1.00 55.69 76 ASP A O 1
ATOM 615 N N . ARG A 1 77 ? -18.460 -7.403 -8.998 1.00 67.44 77 ARG A N 1
ATOM 616 C CA . ARG A 1 77 ? -18.399 -8.626 -8.193 1.00 67.44 77 ARG A CA 1
ATOM 617 C C . ARG A 1 77 ? -18.258 -8.274 -6.719 1.00 67.44 77 ARG A C 1
ATOM 619 O O . ARG A 1 77 ? -17.398 -7.479 -6.347 1.00 67.44 77 ARG A O 1
ATOM 626 N N . ASP A 1 78 ? -19.084 -8.907 -5.889 1.00 69.69 78 ASP A N 1
ATOM 627 C CA . ASP A 1 78 ? -18.892 -8.899 -4.441 1.00 69.69 78 ASP A CA 1
ATOM 628 C C . ASP A 1 78 ? -17.464 -9.358 -4.100 1.00 69.69 78 ASP A C 1
ATOM 630 O O . ASP A 1 78 ? -16.917 -10.236 -4.784 1.00 69.69 78 ASP A O 1
ATOM 634 N N . PRO A 1 79 ? -16.840 -8.790 -3.052 1.00 76.25 79 PRO A N 1
ATOM 635 C CA . PRO A 1 79 ? -15.508 -9.208 -2.660 1.00 76.25 79 PRO A CA 1
ATOM 636 C C . PRO A 1 79 ? -15.529 -10.687 -2.255 1.00 76.25 79 PRO A C 1
ATOM 638 O O . PRO A 1 79 ? -16.411 -11.105 -1.499 1.00 76.25 79 PRO A O 1
ATOM 641 N N . PRO A 1 80 ? -14.546 -11.485 -2.701 1.00 76.50 80 PRO A N 1
ATOM 642 C CA . PRO A 1 80 ? -14.503 -12.916 -2.405 1.00 76.50 80 PRO A CA 1
ATOM 643 C C . PRO A 1 80 ? -14.358 -13.176 -0.902 1.00 76.50 80 PRO A C 1
ATOM 645 O O . PRO A 1 80 ? -14.891 -14.145 -0.374 1.00 76.50 80 PRO A O 1
ATOM 648 N N . VAL A 1 81 ? -13.651 -12.298 -0.188 1.00 79.00 81 VAL A N 1
ATOM 649 C CA . VAL A 1 81 ? -13.429 -12.400 1.255 1.00 79.00 81 VAL A CA 1
ATOM 650 C C . VAL A 1 81 ? -13.555 -11.017 1.879 1.00 79.00 81 VAL A C 1
ATOM 652 O O . VAL A 1 81 ? -13.045 -10.035 1.336 1.00 79.00 81 VAL A O 1
ATOM 655 N N . VAL A 1 82 ? -14.207 -10.950 3.041 1.00 80.62 82 VAL A N 1
ATOM 656 C CA . VAL A 1 82 ? -14.278 -9.741 3.866 1.00 80.62 82 VAL A CA 1
ATOM 657 C C . VAL A 1 82 ? -13.744 -10.053 5.258 1.00 80.62 82 VAL A C 1
ATOM 659 O O . VAL A 1 82 ? -14.351 -10.794 6.034 1.00 80.62 82 VAL A O 1
ATOM 662 N N . TYR A 1 83 ? -12.609 -9.454 5.600 1.00 76.75 83 TYR A N 1
ATOM 663 C CA . TYR A 1 83 ? -12.062 -9.523 6.948 1.00 76.75 83 TYR A CA 1
ATOM 664 C C . TYR A 1 83 ? -12.790 -8.548 7.862 1.00 76.75 83 TYR A C 1
ATOM 666 O O . TYR A 1 83 ? -12.882 -7.370 7.537 1.00 76.75 83 TYR A O 1
ATOM 674 N N . ILE A 1 84 ? -13.259 -9.006 9.023 1.00 77.00 84 ILE A N 1
ATOM 675 C CA . ILE A 1 84 ? -13.784 -8.122 10.068 1.00 77.00 84 ILE A CA 1
ATOM 676 C C . ILE A 1 84 ? -13.029 -8.366 11.362 1.00 77.00 84 ILE A C 1
ATOM 678 O O . ILE A 1 84 ? -12.941 -9.502 11.830 1.00 77.00 84 ILE A O 1
ATOM 682 N N . GLY A 1 85 ? -12.518 -7.299 11.970 1.00 76.56 85 GLY A N 1
ATOM 683 C CA . GLY A 1 85 ? -11.844 -7.432 13.251 1.00 76.56 85 GLY A CA 1
ATOM 684 C C . GLY A 1 85 ? -11.599 -6.126 13.986 1.00 76.56 85 GLY A C 1
ATOM 685 O O . GLY A 1 85 ? -11.749 -5.026 13.458 1.00 76.56 85 GLY A O 1
ATOM 686 N N . VAL A 1 86 ? -11.178 -6.280 15.233 1.00 78.38 86 VAL A N 1
ATOM 687 C CA . VAL A 1 86 ? -10.648 -5.199 16.057 1.00 78.38 86 VAL A CA 1
ATOM 688 C C . VAL A 1 86 ? -9.151 -5.441 16.175 1.00 78.38 86 VAL A C 1
ATOM 690 O O . VAL A 1 86 ? -8.742 -6.522 16.603 1.00 78.38 86 VAL A O 1
ATOM 693 N N . LEU A 1 87 ? -8.329 -4.495 15.714 1.00 82.06 87 LEU A N 1
ATOM 694 C CA . LEU A 1 87 ? -6.879 -4.664 15.769 1.00 82.06 87 LEU A CA 1
ATOM 695 C C . LEU A 1 87 ? -6.340 -4.252 17.143 1.00 82.06 87 LEU A C 1
ATOM 697 O O . LEU A 1 87 ? -6.861 -3.298 17.726 1.00 82.06 87 LEU A O 1
ATOM 701 N N . PRO A 1 88 ? -5.262 -4.899 17.633 1.00 78.88 88 PRO A N 1
ATOM 702 C CA . PRO A 1 88 ? -4.582 -4.458 18.841 1.00 78.88 88 PRO A CA 1
ATOM 703 C C . PRO A 1 88 ? -4.153 -2.990 18.692 1.00 78.88 88 PRO A C 1
ATOM 705 O O . PRO A 1 88 ? -3.328 -2.684 17.818 1.00 78.88 88 PRO A O 1
ATOM 708 N N . PRO A 1 89 ? -4.702 -2.071 19.504 1.00 81.62 89 PRO A N 1
ATOM 709 C CA . PRO A 1 89 ? -4.459 -0.652 19.326 1.00 81.62 89 PRO A CA 1
ATOM 710 C C . PRO A 1 89 ? -2.978 -0.344 19.526 1.00 81.62 89 PRO A C 1
ATOM 712 O O . PRO A 1 89 ? -2.306 -0.953 20.362 1.00 81.62 89 PRO A O 1
ATOM 715 N N . PHE A 1 90 ? -2.465 0.608 18.750 1.00 84.50 90 PHE A N 1
ATOM 716 C CA . PHE A 1 90 ? -1.072 1.073 1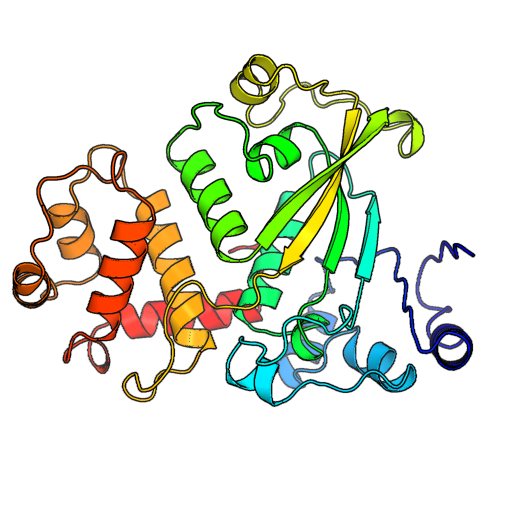8.782 1.00 84.50 90 PHE A CA 1
ATOM 717 C C . PHE A 1 90 ? -0.019 0.053 18.299 1.00 84.50 90 PHE A C 1
ATOM 719 O O . PHE A 1 90 ? 1.177 0.365 18.285 1.00 84.50 90 PHE A O 1
ATOM 726 N N . HIS A 1 91 ? -0.436 -1.138 17.854 1.00 80.81 91 HIS A N 1
ATOM 727 C CA . HIS A 1 91 ? 0.434 -2.203 17.341 1.00 80.81 91 HIS A CA 1
ATOM 728 C C . HIS A 1 91 ? 0.047 -2.678 15.928 1.00 80.81 91 HIS A C 1
ATOM 730 O O . HIS A 1 91 ? 0.432 -3.759 15.488 1.00 80.81 91 HIS A O 1
ATOM 736 N N . GLU A 1 92 ? -0.651 -1.847 15.155 1.00 85.19 92 GLU A N 1
ATOM 737 C CA . GLU A 1 92 ? -1.241 -2.232 13.866 1.00 85.19 92 GLU A CA 1
ATOM 738 C C . GLU A 1 92 ? -0.244 -2.188 12.693 1.00 85.19 92 GLU A C 1
ATOM 740 O O . GLU A 1 92 ? -0.581 -2.549 11.567 1.00 85.19 92 GLU A O 1
ATOM 745 N N . ARG A 1 93 ? 0.988 -1.700 12.897 1.00 83.62 93 ARG A N 1
ATOM 746 C CA . ARG A 1 93 ? 1.954 -1.506 11.799 1.00 83.62 93 ARG A CA 1
ATOM 747 C C . ARG A 1 93 ? 2.247 -2.799 11.039 1.00 83.62 93 ARG A C 1
ATOM 749 O O . ARG A 1 93 ? 2.153 -2.783 9.817 1.00 83.62 93 ARG A O 1
ATOM 756 N N . SER A 1 94 ? 2.615 -3.871 11.735 1.00 76.56 94 SER A N 1
ATOM 757 C CA . SER A 1 94 ? 2.971 -5.149 11.103 1.00 76.56 94 SER A CA 1
ATOM 758 C C . SER A 1 94 ? 1.809 -5.718 10.293 1.00 76.56 94 SER A C 1
ATOM 760 O O . SER A 1 94 ? 2.019 -6.171 9.176 1.00 76.56 94 SER A O 1
ATOM 762 N N . ILE A 1 95 ? 0.587 -5.610 10.818 1.00 80.12 95 ILE A N 1
ATOM 763 C CA . ILE A 1 95 ? -0.639 -6.081 10.167 1.00 80.12 95 ILE A CA 1
ATOM 764 C C . ILE A 1 95 ? -0.836 -5.386 8.817 1.00 80.12 95 ILE A C 1
ATOM 766 O O . ILE A 1 95 ? -1.000 -6.048 7.797 1.00 80.12 95 ILE A O 1
ATOM 770 N N . PHE A 1 96 ? -0.744 -4.055 8.789 1.00 86.62 96 PHE A N 1
ATOM 771 C CA . PHE A 1 96 ? -0.899 -3.287 7.550 1.00 86.62 96 PHE A CA 1
ATOM 772 C C . PHE A 1 96 ? 0.225 -3.531 6.538 1.00 86.62 96 PHE A C 1
ATOM 774 O O . PHE A 1 96 ? -0.036 -3.521 5.338 1.00 86.62 96 PHE A O 1
ATOM 781 N N . LEU A 1 97 ? 1.457 -3.774 6.995 1.00 83.12 97 LEU A N 1
ATOM 782 C CA . LEU A 1 97 ? 2.554 -4.165 6.103 1.00 83.12 97 LEU A CA 1
ATOM 783 C C . LEU A 1 97 ? 2.299 -5.536 5.472 1.00 83.12 97 LEU A C 1
ATOM 785 O O . LEU A 1 97 ? 2.477 -5.693 4.270 1.00 83.12 97 LEU A O 1
ATOM 789 N N . CYS A 1 98 ? 1.812 -6.500 6.253 1.00 79.94 98 CYS A N 1
ATOM 790 C CA . CYS A 1 98 ? 1.440 -7.816 5.740 1.00 79.94 98 CYS A CA 1
ATOM 791 C C . CYS A 1 98 ? 0.264 -7.752 4.761 1.00 79.94 98 CYS A C 1
ATOM 793 O O . CYS A 1 98 ? 0.290 -8.426 3.737 1.00 79.94 98 CYS A O 1
ATOM 795 N N . LEU A 1 99 ? -0.748 -6.925 5.030 1.00 83.62 99 LEU A N 1
ATOM 796 C CA . LEU A 1 99 ? -1.869 -6.716 4.108 1.00 83.62 99 LEU A CA 1
ATOM 797 C C . LEU A 1 99 ? -1.413 -6.104 2.784 1.00 83.62 99 LEU A C 1
ATOM 799 O O . LEU A 1 99 ? -1.821 -6.564 1.720 1.00 83.62 99 LEU A O 1
ATOM 803 N N . LEU A 1 100 ? -0.545 -5.096 2.858 1.00 88.00 100 LEU A N 1
ATOM 804 C CA . LEU A 1 100 ? 0.039 -4.457 1.688 1.00 88.00 100 LEU A CA 1
ATOM 805 C C . LEU A 1 100 ? 0.874 -5.449 0.872 1.00 88.00 100 LEU A C 1
ATOM 807 O O . LEU A 1 100 ? 0.659 -5.566 -0.330 1.00 88.00 100 LEU A O 1
ATOM 811 N N . ALA A 1 101 ? 1.752 -6.210 1.529 1.00 85.06 101 ALA A N 1
ATOM 812 C CA . ALA A 1 101 ? 2.518 -7.283 0.904 1.00 85.06 101 ALA A CA 1
ATOM 813 C C . ALA A 1 101 ? 1.600 -8.284 0.197 1.00 85.06 101 ALA A C 1
ATOM 815 O O . ALA A 1 101 ? 1.750 -8.495 -0.998 1.00 85.06 101 ALA A O 1
ATOM 816 N N . ASN A 1 102 ? 0.585 -8.810 0.887 1.00 84.00 102 ASN A N 1
ATOM 817 C CA . ASN A 1 102 ? -0.350 -9.774 0.307 1.00 84.00 102 ASN A CA 1
ATOM 818 C C . ASN A 1 102 ? -1.123 -9.211 -0.893 1.00 84.00 102 ASN A C 1
ATOM 820 O O . ASN A 1 102 ? -1.391 -9.946 -1.840 1.00 84.00 102 ASN A O 1
ATOM 824 N N . ARG A 1 103 ? -1.474 -7.919 -0.881 1.00 88.38 103 ARG A N 1
ATOM 825 C CA . ARG A 1 103 ? -2.107 -7.258 -2.031 1.00 88.38 103 ARG A CA 1
ATOM 826 C C . ARG A 1 103 ? -1.142 -7.100 -3.205 1.00 88.38 103 ARG A C 1
ATOM 828 O O . ARG A 1 103 ? -1.567 -7.292 -4.345 1.00 88.38 103 ARG A O 1
ATOM 835 N N . MET A 1 104 ? 0.118 -6.757 -2.931 1.00 87.38 104 MET A N 1
ATOM 836 C CA . MET A 1 104 ? 1.176 -6.610 -3.936 1.00 87.38 104 MET A CA 1
ATOM 837 C C . MET A 1 104 ? 1.667 -7.939 -4.493 1.00 87.38 104 MET A C 1
ATOM 839 O O . MET A 1 104 ? 2.174 -7.926 -5.604 1.00 87.38 104 MET A O 1
ATOM 843 N N . THR A 1 105 ? 1.549 -9.040 -3.743 1.00 83.00 105 THR A N 1
ATOM 844 C CA . THR A 1 105 ? 1.973 -10.399 -4.134 1.00 83.00 105 THR A CA 1
ATOM 845 C C . THR A 1 105 ? 0.800 -11.281 -4.586 1.00 83.00 105 THR A C 1
ATOM 847 O O . THR A 1 105 ? 0.993 -12.381 -5.090 1.00 83.00 105 THR A O 1
ATOM 850 N N . ARG A 1 106 ? -0.440 -10.798 -4.414 1.00 85.50 106 ARG A N 1
ATOM 851 C CA . ARG A 1 106 ? -1.712 -11.530 -4.610 1.00 85.50 106 ARG A CA 1
ATOM 852 C C . ARG A 1 106 ? -1.753 -12.879 -3.881 1.00 85.50 106 ARG A C 1
ATOM 854 O O . ARG A 1 106 ? -2.297 -13.860 -4.375 1.00 85.50 106 ARG A O 1
ATOM 861 N N . GLN A 1 107 ? -1.197 -12.918 -2.674 1.00 77.69 107 GLN A N 1
ATOM 862 C CA . GLN A 1 107 ? -1.157 -14.105 -1.815 1.00 77.69 107 GLN A CA 1
ATOM 863 C C . GLN A 1 107 ? -2.263 -14.076 -0.747 1.00 77.69 107 GLN A C 1
ATOM 865 O O . GLN A 1 107 ? -2.946 -13.069 -0.540 1.00 77.69 107 GLN A O 1
ATOM 870 N N . ASN A 1 108 ? -2.426 -15.177 -0.005 1.00 76.12 108 ASN A N 1
ATOM 871 C CA . ASN A 1 108 ? -3.475 -15.329 1.014 1.00 76.12 108 ASN A CA 1
ATOM 872 C C . ASN A 1 108 ? -4.881 -15.129 0.413 1.00 76.12 108 ASN A C 1
ATOM 874 O O . ASN A 1 108 ? -5.157 -15.650 -0.662 1.00 76.12 108 ASN A O 1
ATOM 878 N N . ALA A 1 109 ? -5.786 -14.394 1.071 1.00 75.88 109 ALA A N 1
ATOM 879 C CA . ALA A 1 109 ? -7.115 -14.146 0.501 1.00 75.88 109 ALA A CA 1
ATOM 880 C C . ALA A 1 109 ? -7.074 -13.335 -0.800 1.00 75.88 109 ALA A C 1
ATOM 882 O O . ALA A 1 109 ? -7.981 -13.457 -1.616 1.00 75.88 109 ALA A O 1
ATOM 883 N N . PHE A 1 110 ? -5.995 -12.586 -1.054 1.00 82.44 110 PHE A N 1
ATOM 884 C CA . PHE A 1 110 ? -5.817 -11.930 -2.344 1.00 82.44 110 PHE A CA 1
ATOM 885 C C . PHE A 1 110 ? -5.527 -12.917 -3.480 1.00 82.44 110 PHE A C 1
ATOM 887 O O . PHE A 1 110 ? -5.547 -12.490 -4.619 1.00 82.44 110 PHE A O 1
ATOM 894 N N . ALA A 1 111 ? -5.323 -14.215 -3.238 1.00 79.81 111 ALA A N 1
ATOM 895 C CA . ALA A 1 111 ? -5.303 -15.208 -4.319 1.00 79.81 111 ALA A CA 1
ATOM 896 C C . ALA A 1 111 ? -6.709 -15.490 -4.891 1.00 79.81 111 ALA A C 1
ATOM 898 O O . ALA A 1 111 ? -6.849 -16.021 -5.988 1.00 79.81 111 ALA A O 1
ATOM 899 N N . PHE A 1 112 ? -7.760 -15.126 -4.152 1.00 78.69 112 PHE A N 1
ATOM 900 C CA . PHE A 1 112 ? -9.157 -15.391 -4.501 1.00 78.69 112 PHE A CA 1
ATOM 901 C C . PHE A 1 112 ? -9.857 -14.169 -5.116 1.00 78.69 112 PHE A C 1
ATOM 903 O O . PHE A 1 112 ? -11.035 -14.243 -5.447 1.00 78.69 112 PHE A O 1
ATOM 910 N N . GLY A 1 113 ? -9.142 -13.044 -5.258 1.00 84.38 113 GLY A N 1
ATOM 911 C CA . GLY A 1 113 ? -9.645 -11.768 -5.778 1.00 84.38 113 GLY A CA 1
ATOM 912 C C . GLY A 1 113 ? -9.477 -10.601 -4.787 1.00 84.38 113 GLY A C 1
ATOM 913 O O . GLY A 1 113 ? -8.737 -10.716 -3.800 1.00 84.38 113 GLY A O 1
ATOM 914 N N . PRO A 1 114 ? -10.145 -9.453 -5.014 1.00 87.38 114 PRO A N 1
ATOM 915 C CA . PRO A 1 114 ? -9.971 -8.243 -4.206 1.00 87.38 114 PRO A CA 1
ATOM 916 C C . PRO A 1 114 ? -10.660 -8.358 -2.839 1.00 87.38 114 PRO A C 1
ATOM 918 O O . PRO A 1 114 ? -11.793 -7.928 -2.637 1.00 87.38 114 PRO A O 1
ATOM 921 N N . SER A 1 115 ? -9.953 -8.930 -1.869 1.00 85.38 115 SER A N 1
ATOM 922 C CA . SER A 1 115 ? -10.460 -9.098 -0.504 1.00 85.38 115 SER A CA 1
ATOM 923 C C . SER A 1 115 ? -10.546 -7.772 0.255 1.00 85.38 115 SER A C 1
ATOM 925 O O . SER A 1 115 ? -9.559 -7.043 0.355 1.00 85.38 115 SER A O 1
ATOM 927 N N . GLU A 1 116 ? -11.701 -7.480 0.847 1.00 89.12 116 GLU A N 1
ATOM 928 C CA . GLU A 1 116 ? -11.908 -6.282 1.664 1.00 89.12 116 GLU A CA 1
ATOM 929 C C . GLU A 1 116 ? -11.575 -6.522 3.142 1.00 89.12 116 GLU A C 1
ATOM 931 O O . GLU A 1 116 ? -11.551 -7.653 3.633 1.00 89.12 116 GLU A O 1
ATOM 936 N N . MET A 1 117 ? -11.368 -5.434 3.882 1.00 87.69 117 MET A N 1
ATOM 937 C CA . MET A 1 117 ? -11.224 -5.469 5.336 1.00 87.69 117 MET A CA 1
ATOM 938 C C . MET A 1 117 ? -12.031 -4.353 5.988 1.00 87.69 117 MET A C 1
ATOM 940 O O . MET A 1 117 ? -11.933 -3.201 5.586 1.00 87.69 117 MET A O 1
ATOM 944 N N . LEU A 1 118 ? -12.791 -4.677 7.026 1.00 85.38 118 LEU A N 1
ATOM 945 C CA . LEU A 1 118 ? -13.369 -3.726 7.962 1.00 85.38 118 LEU A CA 1
ATOM 946 C C . LEU A 1 118 ? -12.665 -3.910 9.300 1.00 85.38 118 LEU A C 1
ATOM 948 O O . LEU A 1 118 ? -12.774 -4.961 9.934 1.00 85.38 118 LEU A O 1
ATOM 952 N N . ALA A 1 119 ? -11.923 -2.896 9.726 1.00 88.25 119 ALA A N 1
ATOM 953 C CA . ALA A 1 119 ? -11.135 -2.998 10.939 1.00 88.25 119 ALA A CA 1
ATOM 954 C C . ALA A 1 119 ? -11.215 -1.751 11.800 1.00 88.25 119 ALA A C 1
ATOM 956 O O . ALA A 1 119 ? -11.074 -0.633 11.305 1.00 88.25 119 ALA A O 1
ATOM 957 N N . PHE A 1 120 ? -11.396 -1.965 13.100 1.00 87.62 120 PHE A N 1
ATOM 958 C CA . PHE A 1 120 ? -11.160 -0.926 14.089 1.00 87.62 120 PHE A CA 1
ATOM 959 C C . PHE A 1 120 ? -9.657 -0.712 14.263 1.00 87.62 120 PHE A C 1
ATOM 961 O O . PHE A 1 120 ? -8.915 -1.665 14.522 1.00 87.62 120 PHE A O 1
ATOM 968 N N . VAL A 1 121 ? -9.224 0.541 14.128 1.00 93.94 121 VAL A N 1
ATOM 969 C CA . VAL A 1 121 ? -7.823 0.959 14.264 1.00 93.94 121 VAL A CA 1
ATOM 970 C C . VAL A 1 121 ? -7.693 2.151 15.208 1.00 93.94 121 VAL A C 1
ATOM 972 O O . VAL A 1 121 ? -8.611 2.963 15.317 1.00 93.94 121 VAL A O 1
ATOM 975 N N . SER A 1 122 ? -6.551 2.290 15.881 1.00 94.69 122 SER A N 1
ATOM 976 C CA . SER A 1 122 ? -6.279 3.451 16.740 1.00 94.69 122 SER A CA 1
ATOM 977 C C . SER A 1 122 ? -6.104 4.751 15.942 1.00 94.69 122 SER A C 1
ATOM 979 O O . SER A 1 122 ? -5.752 4.728 14.758 1.00 94.69 122 SER A O 1
ATOM 981 N N . ALA A 1 123 ? -6.272 5.905 16.600 1.00 95.44 123 ALA A N 1
ATOM 982 C CA . ALA A 1 123 ? -6.087 7.224 15.978 1.00 95.44 123 ALA A CA 1
ATOM 983 C C . ALA A 1 123 ? -4.739 7.399 15.228 1.00 95.44 123 ALA A C 1
ATOM 985 O O . ALA A 1 123 ? -4.747 7.876 14.089 1.00 95.44 123 ALA A O 1
ATOM 986 N N . PRO A 1 124 ? -3.577 6.963 15.769 1.00 93.44 124 PRO A N 1
ATOM 987 C CA . PRO A 1 124 ? -2.297 7.030 15.052 1.00 93.44 124 PRO A CA 1
ATOM 988 C C . PRO A 1 124 ? -2.231 6.186 13.785 1.00 93.44 124 PRO A C 1
ATOM 990 O O . PRO A 1 124 ? -1.431 6.472 12.896 1.00 93.44 124 PRO A O 1
ATOM 993 N N . LYS A 1 125 ? -3.012 5.106 13.703 1.00 94.69 125 LYS A N 1
ATOM 994 C CA . LYS A 1 125 ? -3.134 4.336 12.469 1.00 94.69 125 LYS A CA 1
ATOM 995 C C . LYS A 1 125 ? -4.108 5.027 11.524 1.00 94.69 125 LYS A C 1
ATOM 997 O O . LYS A 1 125 ? -3.771 5.177 10.355 1.00 94.69 125 LYS A O 1
ATOM 1002 N N . TYR A 1 126 ? -5.248 5.491 12.032 1.00 95.75 126 TYR A N 1
ATOM 1003 C CA . TYR A 1 126 ? -6.279 6.168 11.251 1.00 95.75 126 TYR A CA 1
ATOM 1004 C C . TYR A 1 126 ? -5.734 7.370 10.466 1.00 95.75 126 TYR A C 1
ATOM 1006 O O . TYR A 1 126 ? -6.014 7.479 9.279 1.00 95.75 126 TYR A O 1
ATOM 1014 N N . ILE A 1 127 ? -4.837 8.180 11.045 1.00 93.88 127 ILE A N 1
ATOM 1015 C CA . ILE A 1 127 ? -4.197 9.306 10.332 1.00 93.88 127 ILE A CA 1
ATOM 1016 C C . ILE A 1 127 ? -3.427 8.884 9.063 1.00 93.88 127 ILE A C 1
ATOM 1018 O O . ILE A 1 127 ? -3.205 9.694 8.167 1.00 93.88 127 ILE A O 1
ATOM 1022 N N . LEU A 1 128 ? -2.975 7.629 8.963 1.00 92.81 128 LEU A N 1
ATOM 1023 C CA . LEU A 1 128 ? -2.290 7.109 7.772 1.00 92.81 128 LEU A CA 1
ATOM 1024 C C . LEU A 1 128 ? -3.254 6.604 6.698 1.00 92.81 128 LEU A C 1
ATOM 1026 O O . LEU A 1 128 ? -2.795 6.309 5.598 1.00 92.81 128 LEU A O 1
ATOM 1030 N N . LEU A 1 129 ? -4.530 6.440 7.040 1.00 94.25 129 LEU A N 1
ATOM 1031 C CA . LEU A 1 129 ? -5.578 5.889 6.178 1.00 94.25 129 LEU A CA 1
ATOM 1032 C C . LEU A 1 129 ? -6.615 6.950 5.798 1.00 94.25 129 LEU A C 1
ATOM 1034 O O . LEU A 1 129 ? -7.334 6.789 4.817 1.00 94.25 129 LEU A O 1
ATOM 1038 N N . SER A 1 130 ? -6.736 8.010 6.601 1.00 88.38 130 SER A N 1
ATOM 1039 C CA . SER A 1 130 ? -7.691 9.076 6.354 1.00 88.38 130 SER A CA 1
ATOM 1040 C C . SER A 1 130 ? -7.229 9.960 5.198 1.00 88.38 130 SER A C 1
ATOM 1042 O O . SER A 1 130 ? -6.036 10.234 5.011 1.00 88.38 130 SER A O 1
ATOM 1044 N N . ALA A 1 131 ? -8.208 10.431 4.432 1.00 74.25 131 ALA A N 1
ATOM 1045 C CA . ALA A 1 131 ? -8.007 11.403 3.367 1.00 74.25 131 ALA A CA 1
ATOM 1046 C C . ALA A 1 131 ? -7.878 12.844 3.897 1.00 74.25 131 ALA A C 1
ATOM 1048 O O . ALA A 1 131 ? -7.844 13.773 3.101 1.00 74.25 131 ALA A O 1
ATOM 1049 N N . ASP A 1 132 ? -7.802 13.039 5.219 1.00 75.31 132 ASP A N 1
ATOM 1050 C CA . ASP A 1 132 ? -7.798 14.368 5.828 1.00 75.31 132 ASP A CA 1
ATOM 1051 C C . ASP A 1 132 ? -6.598 15.198 5.348 1.00 75.31 132 ASP A C 1
ATOM 1053 O O . ASP A 1 132 ? -5.458 14.704 5.302 1.00 75.31 132 ASP A O 1
ATOM 1057 N N . ASP A 1 133 ? -6.842 16.491 5.115 1.00 73.25 133 ASP A N 1
ATOM 1058 C CA . ASP A 1 133 ? -5.883 17.501 4.627 1.00 73.25 133 ASP A CA 1
ATOM 1059 C C . ASP A 1 133 ? -4.753 17.843 5.619 1.00 73.25 133 ASP A C 1
ATOM 1061 O O . ASP A 1 133 ? -4.034 18.841 5.496 1.00 73.25 133 ASP A O 1
ATOM 1065 N N . VAL A 1 134 ? -4.543 17.004 6.632 1.00 85.50 134 VAL A N 1
ATOM 1066 C CA . VAL A 1 134 ? -3.461 17.179 7.592 1.00 85.50 134 VAL A CA 1
ATOM 1067 C C . VAL A 1 134 ? -2.121 17.010 6.891 1.00 85.50 134 VAL A C 1
ATOM 1069 O O . VAL A 1 134 ? -1.749 15.927 6.438 1.00 85.50 134 VAL A O 1
ATOM 1072 N N . LYS A 1 135 ? -1.338 18.092 6.868 1.00 87.19 135 LYS A N 1
ATOM 1073 C CA . LYS A 1 135 ? 0.024 18.086 6.333 1.00 87.19 135 LYS A CA 1
ATOM 1074 C C . LYS A 1 135 ? 0.910 17.109 7.113 1.00 87.19 135 LYS A C 1
ATOM 1076 O O . LYS A 1 135 ? 1.289 17.358 8.262 1.00 87.19 135 LYS A O 1
ATOM 1081 N N . LEU A 1 136 ? 1.281 16.010 6.458 1.00 87.62 136 LEU A N 1
ATOM 1082 C CA . LEU A 1 136 ? 2.134 14.968 7.023 1.00 87.62 136 LEU A CA 1
ATOM 1083 C C . LEU A 1 136 ? 3.632 15.227 6.764 1.00 87.62 136 LEU A C 1
ATOM 1085 O O . LEU A 1 136 ? 4.000 15.707 5.690 1.00 87.62 136 LEU A O 1
ATOM 1089 N N . PRO A 1 137 ? 4.529 14.857 7.702 1.00 87.56 137 PRO A N 1
ATOM 1090 C CA . PRO A 1 137 ? 5.970 14.797 7.438 1.00 87.56 137 PRO A CA 1
ATOM 1091 C C . PRO A 1 137 ? 6.303 13.833 6.286 1.00 87.56 137 PRO A C 1
ATOM 1093 O O . PRO A 1 137 ? 5.601 12.838 6.128 1.00 87.56 137 PRO A O 1
ATOM 1096 N N . LYS A 1 138 ? 7.414 14.060 5.557 1.00 86.69 138 LYS A N 1
ATOM 1097 C CA . LYS A 1 138 ? 7.886 13.244 4.408 1.00 86.69 138 LYS A CA 1
ATOM 1098 C C . LYS A 1 138 ? 7.631 11.734 4.577 1.00 86.69 138 LYS A C 1
ATOM 1100 O O . LYS A 1 138 ? 6.906 11.143 3.789 1.00 86.69 138 LYS A O 1
ATOM 1105 N N . MET A 1 139 ? 8.172 11.133 5.639 1.00 84.56 139 MET A N 1
ATOM 1106 C CA . MET A 1 139 ? 8.067 9.690 5.921 1.00 84.56 139 MET A CA 1
ATOM 1107 C C . MET A 1 139 ? 6.618 9.208 6.061 1.00 84.56 139 MET A C 1
ATOM 1109 O O . MET A 1 139 ? 6.221 8.185 5.506 1.00 84.56 139 MET A O 1
ATOM 1113 N N . THR A 1 140 ? 5.828 9.950 6.834 1.00 87.00 140 THR A N 1
ATOM 1114 C CA . THR A 1 140 ? 4.432 9.633 7.141 1.00 87.00 140 THR A CA 1
ATOM 1115 C C . THR A 1 140 ? 3.558 9.826 5.906 1.00 87.00 140 THR A C 1
ATOM 1117 O O . THR A 1 140 ? 2.716 8.979 5.619 1.00 87.00 140 THR A O 1
ATOM 1120 N N . ARG A 1 141 ? 3.809 10.898 5.140 1.00 88.94 141 ARG A N 1
ATOM 1121 C CA . ARG A 1 141 ? 3.153 11.182 3.862 1.00 88.94 141 ARG A CA 1
ATOM 1122 C C . ARG A 1 141 ? 3.375 10.040 2.886 1.00 88.94 141 ARG A C 1
ATOM 1124 O O . ARG A 1 141 ? 2.407 9.503 2.371 1.00 88.94 141 ARG A O 1
ATOM 1131 N N . TYR A 1 142 ? 4.626 9.633 2.686 1.00 87.69 142 TYR A N 1
ATOM 1132 C CA . TYR A 1 142 ? 4.952 8.508 1.818 1.00 87.69 142 TYR A CA 1
ATOM 1133 C C . TYR A 1 142 ? 4.248 7.233 2.269 1.00 87.69 142 TYR A C 1
ATOM 1135 O O . TYR A 1 142 ? 3.589 6.578 1.467 1.00 87.69 142 TYR A O 1
ATOM 1143 N N . ARG A 1 143 ? 4.273 6.904 3.565 1.00 88.00 143 ARG A N 1
ATOM 1144 C CA . ARG A 1 143 ? 3.557 5.719 4.055 1.00 88.00 143 ARG A CA 1
ATOM 1145 C C . ARG A 1 143 ? 2.045 5.776 3.786 1.00 88.00 143 ARG A C 1
ATOM 1147 O O . ARG A 1 143 ? 1.501 4.750 3.388 1.00 88.00 143 ARG A O 1
ATOM 1154 N N . ARG A 1 144 ? 1.392 6.934 3.973 1.00 90.81 144 ARG A N 1
ATOM 1155 C CA . ARG A 1 144 ? -0.019 7.143 3.592 1.00 90.81 144 ARG A CA 1
ATOM 1156 C C . ARG A 1 144 ? -0.197 6.895 2.097 1.00 90.81 144 ARG A C 1
ATOM 1158 O O . ARG A 1 144 ? -0.988 6.041 1.717 1.00 90.81 144 ARG A O 1
ATOM 1165 N N . LEU A 1 145 ? 0.577 7.583 1.259 1.00 89.38 145 LEU A N 1
ATOM 1166 C CA . LEU A 1 145 ? 0.472 7.449 -0.193 1.00 89.38 145 LEU A CA 1
ATOM 1167 C C . LEU A 1 145 ? 0.629 5.987 -0.632 1.00 89.38 145 LEU A C 1
ATOM 1169 O O . LEU A 1 145 ? -0.168 5.516 -1.431 1.00 89.38 145 LEU A O 1
ATOM 1173 N N . HIS A 1 146 ? 1.566 5.242 -0.037 1.00 89.44 146 HIS A N 1
ATOM 1174 C CA . HIS A 1 146 ? 1.759 3.826 -0.339 1.00 89.44 146 HIS A CA 1
ATOM 1175 C C . HIS A 1 146 ? 0.506 2.985 -0.065 1.00 89.44 146 HIS A C 1
ATOM 1177 O O . HIS A 1 146 ? 0.143 2.166 -0.897 1.00 89.44 146 HIS A O 1
ATOM 1183 N N . TYR A 1 147 ? -0.199 3.198 1.052 1.00 92.81 147 TYR A N 1
ATOM 1184 C CA . TYR A 1 147 ? -1.470 2.503 1.284 1.00 92.81 147 TYR A CA 1
ATOM 1185 C C . TYR A 1 147 ? -2.537 2.911 0.263 1.00 92.81 147 TYR A C 1
ATOM 1187 O O . TYR A 1 147 ? -3.218 2.048 -0.286 1.00 92.81 147 TYR A O 1
ATOM 1195 N N . HIS A 1 148 ? -2.646 4.206 -0.034 1.00 93.00 148 HIS A N 1
ATOM 1196 C CA . HIS A 1 148 ? -3.640 4.737 -0.969 1.00 93.00 148 HIS A CA 1
ATOM 1197 C C . HIS A 1 148 ? -3.375 4.371 -2.441 1.00 93.00 148 HIS A C 1
ATOM 1199 O O . HIS A 1 148 ? -4.280 4.484 -3.268 1.00 93.00 148 HIS A O 1
ATOM 1205 N N . LEU A 1 149 ? -2.170 3.911 -2.794 1.00 92.31 149 LEU A N 1
ATOM 1206 C CA . LEU A 1 149 ? -1.902 3.332 -4.116 1.00 92.31 149 LEU A CA 1
ATOM 1207 C C . LEU A 1 149 ? -2.672 2.027 -4.335 1.00 92.31 149 LEU A C 1
ATOM 1209 O O . LEU A 1 149 ? -3.089 1.749 -5.455 1.00 92.31 149 LEU A O 1
ATOM 1213 N N . TYR A 1 150 ? -2.878 1.247 -3.274 1.00 93.31 150 TYR A N 1
ATOM 1214 C CA . TYR A 1 150 ? -3.439 -0.101 -3.371 1.00 93.31 150 TYR A CA 1
ATOM 1215 C C . TYR A 1 150 ? -4.841 -0.229 -2.793 1.00 93.31 150 TYR A C 1
ATOM 1217 O O . TYR A 1 150 ? -5.537 -1.195 -3.112 1.00 93.31 150 TYR A O 1
ATOM 1225 N N . PHE A 1 151 ? -5.255 0.717 -1.953 1.00 94.62 151 PHE A N 1
ATOM 1226 C CA . PHE A 1 151 ? -6.521 0.651 -1.246 1.00 94.62 151 PHE A CA 1
ATOM 1227 C C . PHE A 1 151 ? -7.251 1.992 -1.239 1.00 94.62 151 PHE A C 1
ATOM 1229 O O . PHE A 1 151 ? -6.636 3.052 -1.129 1.00 94.62 151 PHE A O 1
ATOM 1236 N N . ASP A 1 152 ? -8.574 1.917 -1.292 1.00 94.19 152 ASP A N 1
ATOM 1237 C CA . ASP A 1 152 ? -9.479 2.991 -0.913 1.00 94.19 152 ASP A CA 1
ATOM 1238 C C . ASP A 1 152 ? -9.931 2.777 0.533 1.00 94.19 152 ASP A C 1
ATOM 1240 O O . ASP A 1 152 ? -10.258 1.660 0.945 1.00 94.19 152 ASP A O 1
ATOM 1244 N N . PHE A 1 153 ? -9.952 3.857 1.310 1.00 95.62 153 PHE A N 1
ATOM 1245 C CA . PHE A 1 153 ? -10.330 3.830 2.717 1.00 95.62 153 PHE A CA 1
ATOM 1246 C C . PHE A 1 153 ? -11.605 4.631 2.932 1.00 95.62 153 PHE A C 1
ATOM 1248 O O . PHE A 1 153 ? -11.725 5.769 2.485 1.00 95.62 153 PHE A O 1
ATOM 1255 N N . GLN A 1 154 ? -12.548 4.037 3.653 1.00 94.56 154 GLN A N 1
ATOM 1256 C CA . GLN A 1 154 ? -13.787 4.680 4.055 1.00 94.56 154 GLN A CA 1
ATOM 1257 C C . GLN A 1 154 ? -13.941 4.557 5.568 1.00 94.56 154 GLN A C 1
ATOM 1259 O O . GLN A 1 154 ? -13.950 3.453 6.113 1.00 94.56 154 GLN A O 1
ATOM 1264 N N . HIS A 1 155 ? -14.085 5.690 6.247 1.00 94.31 155 HIS A N 1
ATOM 1265 C CA . HIS A 1 155 ? -14.505 5.708 7.645 1.00 94.31 155 HIS A CA 1
ATOM 1266 C C . HIS A 1 155 ? -15.979 5.328 7.754 1.00 94.31 155 HIS A C 1
ATOM 1268 O O . HIS A 1 155 ? -16.801 5.778 6.957 1.00 94.31 155 HIS A O 1
ATOM 1274 N N . ILE A 1 156 ? -16.293 4.465 8.718 1.00 92.31 156 ILE A N 1
ATOM 1275 C CA . ILE A 1 156 ? -17.647 3.949 8.930 1.00 92.31 156 ILE A CA 1
ATOM 1276 C C . ILE A 1 156 ? -18.225 4.481 10.238 1.00 92.31 156 ILE A C 1
ATOM 1278 O O . ILE A 1 156 ? -19.325 5.023 10.243 1.00 92.31 156 ILE A O 1
ATOM 1282 N N . LEU A 1 157 ? -17.504 4.304 11.346 1.00 93.12 157 LEU A N 1
ATOM 1283 C CA . LEU A 1 157 ? -17.924 4.753 12.674 1.00 93.12 157 LEU A CA 1
ATOM 1284 C C . LEU A 1 157 ? -16.733 4.815 13.634 1.00 93.12 157 LEU A C 1
ATOM 1286 O O . LEU A 1 157 ? -15.625 4.385 13.301 1.00 93.12 157 LEU A O 1
ATOM 1290 N N . THR A 1 158 ? -16.973 5.340 14.830 1.00 95.31 158 THR A N 1
ATOM 1291 C CA . THR A 1 158 ? -15.971 5.504 15.886 1.00 95.31 158 THR A CA 1
ATOM 1292 C C . THR A 1 158 ? -16.525 4.963 17.198 1.00 95.31 158 THR A C 1
ATOM 1294 O O . THR A 1 158 ? -17.679 5.224 17.523 1.00 95.31 158 THR A O 1
ATOM 1297 N N . GLU A 1 159 ? -15.704 4.230 17.945 1.00 89.88 159 GLU A N 1
ATOM 1298 C CA . GLU A 1 159 ? -16.053 3.627 19.237 1.00 89.88 159 GLU A CA 1
ATOM 1299 C C . GLU A 1 159 ? -14.944 3.883 20.261 1.00 89.88 159 GLU A C 1
ATOM 1301 O O . GLU A 1 159 ? -13.772 3.882 19.882 1.00 89.88 159 GLU A O 1
ATOM 1306 N N . PRO A 1 160 ? -15.246 4.032 21.560 1.00 92.69 160 PRO A N 1
ATOM 1307 C CA . PRO A 1 160 ? -14.219 4.041 22.596 1.00 92.69 160 PRO A CA 1
ATOM 1308 C C . PRO A 1 160 ? -13.354 2.771 22.570 1.00 92.69 160 PRO A C 1
ATOM 1310 O O . PRO A 1 160 ? -13.850 1.663 22.360 1.00 92.69 160 PRO A O 1
ATOM 1313 N N . ILE A 1 161 ? -12.058 2.895 22.873 1.00 84.88 161 ILE A N 1
ATOM 1314 C CA . ILE A 1 161 ? -11.157 1.740 23.049 1.00 84.88 161 ILE A CA 1
ATOM 1315 C C . ILE A 1 161 ? -11.725 0.783 24.101 1.00 84.88 161 ILE A C 1
ATOM 1317 O O . ILE A 1 161 ? -11.665 -0.433 23.918 1.00 84.88 161 ILE A O 1
ATOM 1321 N N . SER A 1 162 ? -12.322 1.319 25.169 1.00 81.12 162 SER A N 1
ATOM 1322 C CA . SER A 1 162 ? -12.906 0.541 26.263 1.00 81.12 162 SER A CA 1
ATOM 1323 C C . SER A 1 162 ? -14.057 -0.373 25.835 1.00 81.12 162 SER A C 1
ATOM 1325 O O . SER A 1 162 ? -14.304 -1.358 26.530 1.00 81.12 162 SER A O 1
ATOM 1327 N N . THR A 1 163 ? -14.705 -0.113 24.692 1.00 82.75 163 THR A N 1
ATOM 1328 C CA . THR A 1 163 ? -15.748 -0.984 24.124 1.00 82.75 163 THR A CA 1
ATOM 1329 C C . THR A 1 163 ? -15.209 -2.386 23.828 1.00 82.75 163 THR A C 1
ATOM 1331 O O . THR A 1 163 ? -15.897 -3.376 24.064 1.00 82.75 163 THR A O 1
ATOM 1334 N N . PHE A 1 164 ? -13.965 -2.486 23.348 1.00 77.25 164 PHE A N 1
ATOM 1335 C CA . PHE A 1 164 ? -13.344 -3.762 22.963 1.00 77.25 164 PHE A CA 1
ATOM 1336 C C . PHE A 1 164 ? -12.160 -4.153 23.855 1.00 77.25 164 PHE A C 1
ATOM 1338 O O . PHE A 1 164 ? -11.876 -5.337 24.033 1.00 77.25 164 PHE A O 1
ATOM 1345 N N . TYR A 1 165 ? -11.474 -3.166 24.431 1.00 78.12 165 TYR A N 1
ATOM 1346 C CA . TYR A 1 165 ? -10.268 -3.333 25.234 1.00 78.12 165 TYR A CA 1
ATOM 1347 C C . TYR A 1 165 ? -10.354 -2.527 26.540 1.00 78.12 165 TYR A C 1
ATOM 1349 O O . TYR A 1 165 ? -9.629 -1.545 26.711 1.00 78.12 165 TYR A O 1
ATOM 1357 N N . PRO A 1 166 ? -11.189 -2.946 27.507 1.00 77.38 166 PRO A N 1
ATOM 1358 C CA . PRO A 1 166 ? -11.413 -2.194 28.748 1.00 77.38 166 PRO A CA 1
ATOM 1359 C C . PRO A 1 166 ? -10.149 -2.020 29.604 1.00 77.38 166 PRO A C 1
ATOM 1361 O O . PRO A 1 166 ? -10.057 -1.079 30.384 1.00 77.38 166 PRO A O 1
ATOM 1364 N N . ASN A 1 167 ? -9.162 -2.907 29.440 1.00 81.88 167 ASN A N 1
ATOM 1365 C CA . ASN A 1 167 ? -7.930 -2.925 30.232 1.00 81.88 167 ASN A CA 1
ATOM 1366 C C . ASN A 1 167 ? -6.724 -2.293 29.518 1.00 81.88 167 ASN A C 1
ATOM 1368 O O . ASN A 1 167 ? -5.634 -2.249 30.091 1.00 81.88 167 ASN A O 1
ATOM 1372 N N . ILE A 1 168 ? -6.873 -1.845 28.266 1.00 78.06 168 ILE A N 1
ATOM 1373 C CA . ILE A 1 168 ? -5.778 -1.197 27.540 1.00 78.06 168 ILE A CA 1
ATOM 1374 C C . ILE A 1 168 ? -5.819 0.301 27.824 1.00 78.06 168 ILE A C 1
ATOM 1376 O O . ILE A 1 168 ? -6.826 0.965 27.598 1.00 78.06 168 ILE A O 1
ATOM 1380 N N . SER A 1 169 ? -4.693 0.840 28.286 1.00 85.69 169 SER A N 1
ATOM 1381 C CA . SER A 1 169 ? -4.498 2.281 28.435 1.00 85.69 169 SER A CA 1
ATOM 1382 C C . SER A 1 169 ? -3.784 2.865 27.220 1.00 85.69 169 SER A C 1
ATOM 1384 O O . SER A 1 169 ? -2.968 2.204 26.572 1.00 85.69 169 SER A O 1
ATOM 1386 N N . VAL A 1 170 ? -4.077 4.131 26.923 1.00 90.44 170 VAL A N 1
ATOM 1387 C CA . VAL A 1 170 ? -3.379 4.875 25.874 1.00 90.44 170 VAL A CA 1
ATOM 1388 C C . VAL A 1 170 ? -1.901 5.052 26.266 1.00 90.44 170 VAL A C 1
ATOM 1390 O O . VAL A 1 170 ? -1.609 5.514 27.374 1.00 90.44 170 VAL A O 1
ATOM 1393 N N . PRO A 1 171 ? -0.941 4.716 25.384 1.00 89.88 171 PRO A N 1
ATOM 1394 C CA . PRO A 1 171 ? 0.476 4.907 25.657 1.00 89.88 171 PRO A CA 1
ATOM 1395 C C . PRO A 1 171 ? 0.826 6.376 25.911 1.00 89.88 171 PRO A C 1
ATOM 1397 O O . PRO A 1 171 ? 0.368 7.268 25.203 1.00 89.88 171 PRO A O 1
ATOM 1400 N N . LYS A 1 172 ? 1.757 6.631 26.841 1.00 89.62 172 LYS A N 1
ATOM 1401 C CA . LYS A 1 172 ? 2.265 7.993 27.119 1.00 89.62 172 LYS A CA 1
ATOM 1402 C C . LYS A 1 172 ? 2.885 8.674 25.892 1.00 89.62 172 LYS A C 1
ATOM 1404 O O . LYS A 1 172 ? 2.893 9.896 25.803 1.00 89.62 172 LYS A O 1
ATOM 1409 N N . LYS A 1 173 ? 3.466 7.889 24.979 1.00 91.19 173 LYS A N 1
ATOM 1410 C CA . LYS A 1 173 ? 4.076 8.368 23.733 1.00 91.19 173 LYS A CA 1
ATOM 1411 C C . LYS A 1 173 ? 3.291 7.820 22.552 1.00 91.19 173 LYS A C 1
ATOM 1413 O O . LYS A 1 173 ? 3.415 6.647 22.211 1.00 91.19 173 LYS A O 1
ATOM 1418 N N . ILE A 1 174 ? 2.514 8.694 21.931 1.00 90.88 174 ILE A N 1
ATOM 1419 C CA . ILE A 1 174 ? 1.666 8.366 20.791 1.00 90.88 174 ILE A CA 1
ATOM 1420 C C . ILE A 1 174 ? 2.430 8.659 19.497 1.00 90.88 174 ILE A C 1
ATOM 1422 O O . ILE A 1 174 ? 3.034 9.724 19.344 1.00 90.88 174 ILE A O 1
ATOM 1426 N N . GLN A 1 175 ? 2.416 7.713 18.555 1.00 88.31 175 GLN A N 1
ATOM 1427 C CA . GLN A 1 175 ? 2.970 7.950 17.220 1.00 88.31 175 GLN A CA 1
ATOM 1428 C C . GLN A 1 175 ? 2.164 9.041 16.510 1.00 88.31 175 GLN A C 1
ATOM 1430 O O . GLN A 1 175 ? 0.940 9.036 16.554 1.00 88.31 175 GLN A O 1
ATOM 1435 N N . TYR A 1 176 ? 2.855 9.969 15.846 1.00 89.19 176 TYR A N 1
ATOM 1436 C CA . TYR A 1 176 ? 2.224 11.077 15.116 1.00 89.19 176 TYR A CA 1
ATOM 1437 C C . TYR A 1 176 ? 1.310 11.959 15.986 1.00 89.19 176 TYR A C 1
ATOM 1439 O O . TYR A 1 176 ? 0.347 12.523 15.476 1.00 89.19 176 TYR A O 1
ATOM 1447 N N . SER A 1 177 ? 1.608 12.099 17.284 1.00 90.06 177 SER A N 1
ATOM 1448 C CA . SER A 1 177 ? 0.774 12.846 18.240 1.00 90.06 177 SER A CA 1
ATOM 1449 C C . SER A 1 177 ? 0.364 14.234 17.737 1.00 90.06 177 SER A C 1
ATOM 1451 O O . SER A 1 177 ? -0.813 14.564 17.770 1.00 90.06 177 SER A O 1
ATOM 1453 N N . SER A 1 178 ? 1.301 15.007 17.176 1.00 90.81 178 SER A N 1
ATOM 1454 C CA . SER A 1 178 ? 1.008 16.337 16.620 1.00 90.81 178 SER A CA 1
ATOM 1455 C C . SER A 1 178 ? 0.020 16.294 15.448 1.00 90.81 178 SER A C 1
ATOM 1457 O O . SER A 1 178 ? -0.770 17.217 15.276 1.00 90.81 178 SER A O 1
ATOM 1459 N N . GLN A 1 179 ? 0.061 15.254 14.611 1.00 92.44 179 GLN A N 1
ATOM 1460 C CA . GLN A 1 179 ? -0.871 15.102 13.491 1.00 92.44 179 GLN A CA 1
ATOM 1461 C C . GLN A 1 179 ? -2.242 14.631 13.973 1.00 92.44 179 GLN A C 1
ATOM 1463 O O . GLN A 1 179 ? -3.245 15.120 13.471 1.00 92.44 179 GLN A O 1
ATOM 1468 N N . VAL A 1 180 ? -2.275 13.728 14.955 1.00 92.31 180 VAL A N 1
ATOM 1469 C CA . VAL A 1 180 ? -3.506 13.262 15.610 1.00 92.31 180 VAL A CA 1
ATOM 1470 C C . VAL A 1 180 ? -4.236 14.433 16.277 1.00 92.31 180 VAL A C 1
ATOM 1472 O O . VAL A 1 180 ? -5.434 14.599 16.074 1.00 92.31 180 VAL A O 1
ATOM 1475 N N . GLU A 1 181 ? -3.501 15.294 16.983 1.00 91.38 181 GLU A N 1
ATOM 1476 C CA . GLU A 1 181 ? -4.032 16.511 17.605 1.00 91.38 181 GLU A CA 1
ATOM 1477 C C . GLU A 1 181 ? -4.560 17.505 16.560 1.00 91.38 181 GLU A C 1
ATOM 1479 O O . GLU A 1 181 ? -5.692 17.965 16.663 1.00 91.38 181 GLU A O 1
ATOM 1484 N N . LYS A 1 182 ? -3.787 17.785 15.499 1.00 91.56 182 LYS A N 1
ATOM 1485 C CA . LYS A 1 182 ? -4.227 18.664 14.396 1.00 91.56 182 LYS A CA 1
ATOM 1486 C C . LYS A 1 182 ? -5.462 18.140 13.666 1.00 91.56 182 LYS A C 1
ATOM 1488 O O . LYS A 1 182 ? -6.260 18.937 13.188 1.00 91.56 182 LYS A O 1
ATOM 1493 N N . ALA A 1 183 ? -5.601 16.821 13.574 1.00 90.94 183 ALA A N 1
ATOM 1494 C CA . ALA A 1 183 ? -6.764 16.152 13.002 1.00 90.94 183 ALA A CA 1
ATOM 1495 C C . ALA A 1 183 ? -7.970 16.114 13.959 1.00 90.94 183 ALA A C 1
ATOM 1497 O O . ALA A 1 183 ? -9.019 15.608 13.578 1.00 90.94 183 ALA A O 1
ATOM 1498 N N . SER A 1 184 ? -7.833 16.616 15.194 1.00 92.19 184 SER A N 1
ATOM 1499 C CA . SER A 1 184 ? -8.862 16.533 16.241 1.00 92.19 184 SER A CA 1
ATOM 1500 C C . SER A 1 184 ? -9.350 15.100 16.506 1.00 92.19 184 SER A C 1
ATOM 1502 O O . SER A 1 184 ? -10.519 14.879 16.813 1.00 92.19 184 SER A O 1
ATOM 1504 N N . LEU A 1 185 ? -8.457 14.114 16.377 1.00 94.06 185 LEU A N 1
ATOM 1505 C CA . LEU A 1 185 ? -8.780 12.710 16.620 1.00 94.06 185 LEU A CA 1
ATOM 1506 C C . LEU A 1 185 ? -8.648 12.386 18.111 1.00 94.06 185 LEU A C 1
ATOM 1508 O O . LEU A 1 185 ? -7.616 12.660 18.728 1.00 94.06 185 LEU A O 1
ATOM 1512 N N . ASP A 1 186 ? -9.658 11.730 18.677 1.00 95.25 186 ASP A N 1
ATOM 1513 C CA . ASP A 1 186 ? -9.585 11.193 20.033 1.00 95.25 186 ASP A CA 1
ATOM 1514 C C . ASP A 1 186 ? -8.689 9.945 20.078 1.00 95.25 186 ASP A C 1
ATOM 1516 O O . ASP A 1 186 ? -8.921 8.954 19.379 1.00 95.25 186 ASP A O 1
ATOM 1520 N N . VAL A 1 187 ? -7.665 10.003 20.930 1.00 95.31 187 VAL A N 1
ATOM 1521 C CA . VAL A 1 187 ? -6.693 8.927 21.170 1.00 95.31 187 VAL A CA 1
ATOM 1522 C C . VAL A 1 187 ? -7.260 7.777 21.998 1.00 95.31 187 VAL A C 1
ATOM 1524 O O . VAL A 1 187 ? -6.671 6.696 21.999 1.00 95.31 187 VAL A O 1
ATOM 1527 N N . ASN A 1 188 ? -8.387 7.996 22.681 1.00 94.69 188 ASN A N 1
ATOM 1528 C CA . ASN A 1 188 ? -9.123 6.973 23.422 1.00 94.69 188 ASN A CA 1
ATOM 1529 C C . ASN A 1 188 ? -10.179 6.270 22.561 1.00 94.69 188 ASN A C 1
ATOM 1531 O O . ASN A 1 188 ? -10.931 5.447 23.080 1.00 94.69 188 ASN A O 1
ATOM 1535 N N . SER A 1 189 ? -10.222 6.570 21.263 1.00 95.56 189 SER A N 1
ATOM 1536 C CA . SER A 1 189 ? -11.180 6.011 20.319 1.00 95.56 189 SER A CA 1
ATOM 1537 C C . SER A 1 189 ? -10.513 5.111 19.274 1.00 95.56 189 SER A C 1
ATOM 1539 O O . SER A 1 189 ? -9.351 5.287 18.889 1.00 95.56 189 SER A O 1
ATOM 1541 N N . LEU A 1 190 ? -11.283 4.137 18.801 1.00 91.94 190 LEU A N 1
ATOM 1542 C CA . LEU A 1 190 ? -11.020 3.305 17.639 1.00 91.94 190 LEU A CA 1
ATOM 1543 C C . LEU A 1 190 ? -11.922 3.729 16.485 1.00 91.94 190 LEU A C 1
ATOM 1545 O O . LEU A 1 190 ? -13.108 3.994 16.661 1.00 91.94 190 LEU A O 1
ATOM 1549 N N . TYR A 1 191 ? -11.362 3.716 15.285 1.00 95.94 191 TYR A N 1
ATOM 1550 C CA . TYR A 1 191 ? -12.027 4.132 14.058 1.00 95.94 191 TYR A CA 1
ATOM 1551 C C . TYR A 1 191 ? -12.246 2.891 13.205 1.00 95.94 191 TYR A C 1
ATOM 1553 O O . TYR A 1 191 ? -11.278 2.224 12.833 1.00 95.94 191 TYR A O 1
ATOM 1561 N N . LEU A 1 192 ? -13.503 2.559 12.913 1.00 94.06 192 LEU A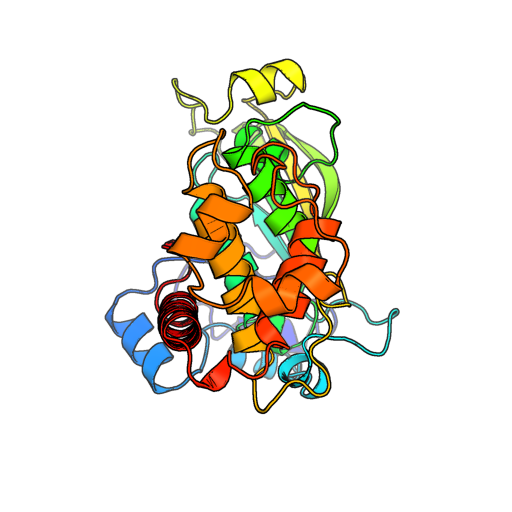 N 1
ATOM 1562 C CA . LEU A 1 192 ? -13.829 1.493 11.975 1.00 94.06 192 LEU A CA 1
ATOM 1563 C C . LEU A 1 192 ? -13.581 2.000 10.557 1.00 94.06 192 LEU A C 1
ATOM 1565 O O . LEU A 1 192 ? -14.252 2.923 10.087 1.00 94.06 192 LEU A O 1
ATOM 1569 N N . VAL A 1 193 ? -12.630 1.372 9.876 1.00 95.56 193 VAL A N 1
ATOM 1570 C CA . VAL A 1 193 ? -12.268 1.696 8.498 1.00 95.56 193 VAL A CA 1
ATOM 1571 C C . VAL A 1 193 ? -12.574 0.506 7.609 1.00 95.56 193 VAL A C 1
ATOM 1573 O O . VAL A 1 193 ? -12.121 -0.608 7.877 1.00 95.56 193 VAL A O 1
ATOM 1576 N N . ARG A 1 194 ? -13.313 0.752 6.528 1.00 93.00 194 ARG A N 1
ATOM 1577 C CA . ARG A 1 194 ? -13.422 -0.162 5.395 1.00 93.00 194 ARG A CA 1
ATOM 1578 C C . ARG A 1 194 ? -12.272 0.119 4.433 1.00 93.00 194 ARG A C 1
ATOM 1580 O O . ARG A 1 194 ? -12.165 1.215 3.896 1.00 93.00 194 ARG A O 1
ATOM 1587 N N . MET A 1 195 ? -11.427 -0.877 4.231 1.00 94.31 195 MET A N 1
ATOM 1588 C CA . MET A 1 195 ? -10.326 -0.903 3.282 1.00 94.31 195 MET A CA 1
ATOM 1589 C C . MET A 1 195 ? -10.747 -1.744 2.077 1.00 94.31 195 MET A C 1
ATOM 1591 O O . MET A 1 195 ? -10.938 -2.959 2.196 1.00 94.31 195 MET A O 1
ATOM 1595 N N . LYS A 1 196 ? -10.886 -1.093 0.924 1.00 92.81 196 LYS A N 1
ATOM 1596 C CA . LYS A 1 196 ? -11.204 -1.730 -0.353 1.00 92.81 196 LYS A CA 1
ATOM 1597 C C . LYS A 1 196 ? -9.965 -1.788 -1.232 1.00 92.81 196 LYS A C 1
ATOM 1599 O O . LYS A 1 196 ? -9.352 -0.747 -1.441 1.00 92.81 196 LYS A O 1
ATOM 1604 N N . PRO A 1 197 ? -9.576 -2.947 -1.771 1.00 91.94 197 PRO A N 1
ATOM 1605 C CA . PRO A 1 197 ? -8.493 -3.004 -2.740 1.00 91.94 197 PRO A CA 1
ATOM 1606 C C . PRO A 1 197 ? -8.885 -2.274 -4.017 1.00 91.94 197 PRO A C 1
ATOM 1608 O O . PRO A 1 197 ? -9.973 -2.486 -4.551 1.00 91.94 197 PRO A O 1
ATOM 1611 N N . LYS A 1 198 ? -7.971 -1.465 -4.545 1.00 91.75 198 LYS A N 1
ATOM 1612 C CA . LYS A 1 198 ? -8.119 -0.913 -5.887 1.00 91.75 198 LYS A CA 1
ATOM 1613 C C . LYS A 1 198 ? -8.037 -2.044 -6.905 1.00 91.75 198 LYS A C 1
ATOM 1615 O O . LYS A 1 198 ? -7.152 -2.902 -6.823 1.00 91.75 198 LYS A O 1
ATOM 1620 N N . LEU A 1 199 ? -8.975 -2.036 -7.851 1.00 88.69 199 LEU A N 1
ATOM 1621 C CA . LEU A 1 199 ? -9.104 -3.073 -8.882 1.00 88.69 199 LEU A CA 1
ATOM 1622 C C . LEU A 1 199 ? -8.062 -2.944 -9.995 1.00 88.69 199 LEU A C 1
ATOM 1624 O O . LEU A 1 199 ? -7.805 -3.915 -10.697 1.00 88.69 199 LEU A O 1
ATOM 1628 N N . LYS A 1 200 ? -7.474 -1.753 -10.141 1.00 88.19 200 LYS A N 1
ATOM 1629 C CA . LYS A 1 200 ? -6.360 -1.475 -11.049 1.00 88.19 200 LYS A CA 1
ATOM 1630 C C . LYS A 1 200 ? -5.070 -1.362 -10.260 1.00 88.19 200 LYS A C 1
ATOM 1632 O O . LYS A 1 200 ? -5.078 -0.854 -9.132 1.00 88.19 200 LYS A O 1
ATOM 1637 N N . LEU A 1 201 ? -3.977 -1.808 -10.862 1.00 88.25 201 LEU A N 1
ATOM 1638 C CA . LEU A 1 201 ? -2.656 -1.599 -10.294 1.00 88.25 201 LEU A CA 1
ATOM 1639 C C . LEU A 1 201 ? -2.228 -0.132 -10.454 1.00 88.25 201 LEU A C 1
ATOM 1641 O O . LEU A 1 201 ? -2.686 0.554 -11.370 1.00 88.25 201 LEU A O 1
ATOM 1645 N N . PRO A 1 202 ? -1.352 0.373 -9.568 1.00 89.75 202 PRO A N 1
ATOM 1646 C CA . PRO A 1 202 ? -0.863 1.748 -9.662 1.00 89.75 202 PRO A CA 1
ATOM 1647 C C . PRO A 1 202 ? 0.016 1.988 -10.897 1.00 89.75 202 PRO A C 1
ATOM 1649 O O . PRO A 1 202 ? 0.294 3.137 -11.225 1.00 89.75 202 PRO A O 1
ATOM 1652 N N . ILE A 1 203 ? 0.477 0.914 -11.542 1.00 88.12 203 ILE A N 1
ATOM 1653 C CA . ILE A 1 203 ? 1.416 0.914 -12.658 1.00 88.12 203 ILE A CA 1
ATOM 1654 C C . ILE A 1 203 ? 0.986 -0.145 -13.659 1.00 88.12 203 ILE A C 1
ATOM 1656 O O . ILE A 1 203 ? 0.599 -1.248 -13.264 1.00 88.12 203 ILE A O 1
ATOM 1660 N N . LYS A 1 204 ? 1.085 0.180 -14.950 1.00 81.94 204 LYS A N 1
ATOM 1661 C CA . LYS A 1 204 ? 0.808 -0.792 -16.016 1.00 81.94 204 LYS A CA 1
ATOM 1662 C C . LYS A 1 204 ? 1.851 -1.899 -15.995 1.00 81.94 204 LYS A C 1
ATOM 1664 O O . LYS A 1 204 ? 3.042 -1.595 -16.004 1.00 81.94 204 LYS A O 1
ATOM 1669 N N . THR A 1 205 ? 1.417 -3.153 -16.020 1.00 76.50 205 THR A N 1
ATOM 1670 C CA . THR A 1 205 ? 2.325 -4.315 -15.986 1.00 76.50 205 THR A CA 1
ATOM 1671 C C . THR A 1 205 ? 2.388 -5.082 -17.306 1.00 76.50 205 THR A C 1
ATOM 1673 O O . THR A 1 205 ? 3.282 -5.901 -17.490 1.00 76.50 205 THR A O 1
ATOM 1676 N N . ASP A 1 206 ? 1.516 -4.754 -18.260 1.00 69.81 206 ASP A N 1
ATOM 1677 C CA . ASP A 1 206 ? 1.490 -5.385 -19.578 1.00 69.81 206 ASP A CA 1
ATOM 1678 C C . ASP A 1 206 ? 2.766 -5.074 -20.384 1.00 69.81 206 ASP A C 1
ATOM 1680 O O . ASP A 1 206 ? 3.208 -3.925 -20.447 1.00 69.81 206 ASP A O 1
ATOM 1684 N N . ASN A 1 207 ? 3.310 -6.086 -21.070 1.00 62.28 207 ASN A N 1
ATOM 1685 C CA . ASN A 1 207 ? 4.387 -5.980 -22.069 1.00 62.28 207 ASN A CA 1
ATOM 1686 C C . ASN A 1 207 ? 5.758 -5.469 -21.576 1.00 62.28 207 ASN A C 1
ATOM 1688 O O . ASN A 1 207 ? 6.520 -4.923 -22.374 1.00 62.28 207 ASN A O 1
ATOM 1692 N N . ARG A 1 208 ? 6.115 -5.659 -20.299 1.00 70.00 208 ARG A N 1
ATOM 1693 C CA . ARG A 1 208 ? 7.416 -5.212 -19.767 1.00 70.00 208 ARG A CA 1
ATOM 1694 C C . ARG A 1 208 ? 8.444 -6.341 -19.678 1.00 70.00 208 ARG A C 1
ATOM 1696 O O . ARG A 1 208 ? 8.530 -6.995 -18.647 1.00 70.00 208 ARG A O 1
ATOM 1703 N N . ASN A 1 209 ? 9.220 -6.527 -20.752 1.00 60.12 209 ASN A N 1
ATOM 1704 C CA . ASN A 1 209 ? 10.549 -7.171 -20.779 1.00 60.12 209 ASN A CA 1
ATOM 1705 C C . ASN A 1 209 ? 10.752 -8.331 -19.775 1.00 60.12 209 ASN A C 1
ATOM 1707 O O . ASN A 1 209 ? 11.630 -8.260 -18.919 1.00 60.12 209 ASN A O 1
ATOM 1711 N N . ASP A 1 210 ? 9.919 -9.372 -19.856 1.00 75.88 210 ASP A N 1
ATOM 1712 C CA . ASP A 1 210 ? 9.991 -10.588 -19.024 1.00 75.88 210 ASP A CA 1
ATOM 1713 C C . ASP A 1 210 ? 9.852 -10.386 -17.495 1.00 75.88 210 ASP A C 1
ATOM 1715 O O . ASP A 1 210 ? 10.074 -11.319 -16.718 1.00 75.88 210 ASP A O 1
ATOM 1719 N N . LEU A 1 211 ? 9.443 -9.200 -17.029 1.00 87.56 211 LEU A N 1
ATOM 1720 C CA . LEU A 1 211 ? 9.216 -8.926 -15.609 1.00 87.56 211 LEU A CA 1
ATOM 1721 C C . LEU A 1 211 ? 7.848 -9.446 -15.160 1.00 87.56 211 LEU A C 1
ATOM 1723 O O . LEU A 1 211 ? 6.818 -9.197 -15.786 1.00 87.56 211 LEU A O 1
ATOM 1727 N N . SER A 1 212 ? 7.821 -10.123 -14.012 1.00 88.00 212 SER A N 1
ATOM 1728 C CA . SER A 1 212 ? 6.564 -10.515 -13.374 1.00 88.00 212 SER A CA 1
ATOM 1729 C C . SER A 1 212 ? 5.850 -9.308 -12.748 1.00 88.00 212 SER A 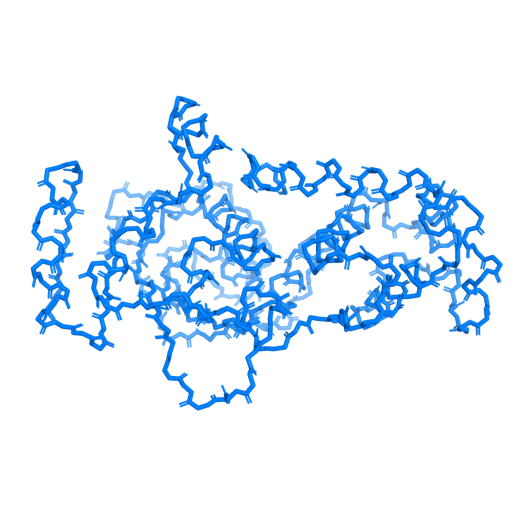C 1
ATOM 1731 O O . SER A 1 212 ? 6.471 -8.319 -12.351 1.00 88.00 212 SER A O 1
ATOM 1733 N N . VAL A 1 213 ? 4.527 -9.401 -12.584 1.00 89.25 213 VAL A N 1
ATOM 1734 C CA . VAL A 1 213 ? 3.732 -8.382 -11.871 1.00 89.25 213 VAL A CA 1
ATOM 1735 C C . VAL A 1 213 ? 4.236 -8.203 -10.429 1.00 89.25 213 VAL A C 1
ATOM 1737 O O . VAL A 1 213 ? 4.293 -7.084 -9.916 1.00 89.25 213 VAL A O 1
ATOM 1740 N N . ASP A 1 214 ? 4.637 -9.294 -9.770 1.00 88.50 214 ASP A N 1
ATOM 1741 C CA . ASP A 1 214 ? 5.280 -9.307 -8.450 1.00 88.50 214 ASP A CA 1
ATOM 1742 C C . ASP A 1 214 ? 6.536 -8.436 -8.405 1.00 88.50 214 ASP A C 1
ATOM 1744 O O . ASP A 1 214 ? 6.680 -7.625 -7.483 1.00 88.50 214 ASP A O 1
ATOM 1748 N N . HIS A 1 215 ? 7.403 -8.577 -9.410 1.00 91.06 215 HIS A N 1
ATOM 1749 C CA . HIS A 1 215 ? 8.633 -7.799 -9.545 1.00 91.06 215 HIS A CA 1
ATOM 1750 C C . HIS A 1 215 ? 8.335 -6.310 -9.663 1.00 91.06 215 HIS A C 1
ATOM 1752 O O . HIS A 1 215 ? 8.868 -5.506 -8.901 1.00 91.06 215 HIS A O 1
ATOM 1758 N N . VAL A 1 216 ? 7.428 -5.939 -10.569 1.00 92.44 216 VAL A N 1
ATOM 1759 C CA . VAL A 1 216 ? 7.080 -4.533 -10.827 1.00 92.44 216 VAL A CA 1
ATOM 1760 C C . VAL A 1 216 ? 6.505 -3.859 -9.576 1.00 92.44 216 VAL A C 1
ATOM 1762 O O . VAL A 1 216 ? 6.905 -2.753 -9.212 1.00 92.44 216 VAL A O 1
ATOM 1765 N N . LEU A 1 217 ? 5.587 -4.515 -8.861 1.00 92.31 217 LEU A N 1
ATOM 1766 C CA . LEU A 1 217 ? 4.999 -3.920 -7.653 1.00 92.31 217 LEU A CA 1
ATOM 1767 C C . LEU A 1 217 ? 5.981 -3.895 -6.474 1.00 92.31 217 LEU A C 1
ATOM 1769 O O . LEU A 1 217 ? 5.999 -2.934 -5.697 1.00 92.31 217 LEU A O 1
ATOM 1773 N N . SER A 1 218 ? 6.828 -4.918 -6.349 1.00 90.50 218 SER A N 1
ATOM 1774 C CA . SER A 1 218 ? 7.853 -4.966 -5.301 1.00 90.50 218 SER A CA 1
ATOM 1775 C C . SER A 1 218 ? 8.947 -3.941 -5.541 1.00 90.50 218 SER A C 1
ATOM 1777 O O . SER A 1 218 ? 9.366 -3.278 -4.592 1.00 90.50 218 SER A O 1
ATOM 1779 N N . GLY A 1 219 ? 9.339 -3.725 -6.794 1.00 93.31 219 GLY A N 1
ATOM 1780 C CA . GLY A 1 219 ? 10.275 -2.675 -7.158 1.00 93.31 219 GLY A CA 1
ATOM 1781 C C . GLY A 1 219 ? 9.704 -1.283 -6.910 1.00 93.31 219 GLY A C 1
ATOM 1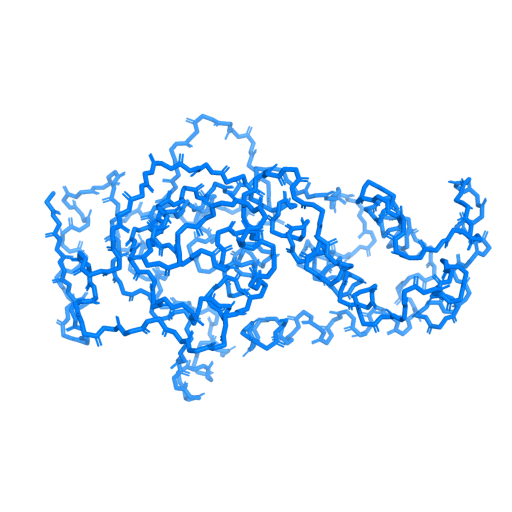782 O O . GLY A 1 219 ? 10.423 -0.440 -6.383 1.00 93.31 219 GLY A O 1
ATOM 1783 N N . LEU A 1 220 ? 8.404 -1.050 -7.135 1.00 93.75 220 LEU A N 1
ATOM 1784 C CA . LEU A 1 220 ? 7.767 0.209 -6.732 1.00 93.75 220 LEU A CA 1
ATOM 1785 C C . LEU A 1 220 ? 7.821 0.398 -5.208 1.00 93.75 220 LEU A C 1
ATOM 1787 O O . LEU A 1 220 ? 8.170 1.477 -4.719 1.00 93.75 220 LEU A O 1
ATOM 1791 N N . SER A 1 221 ? 7.515 -0.651 -4.437 1.00 92.00 221 SER A N 1
ATOM 1792 C CA . SER A 1 221 ? 7.640 -0.617 -2.974 1.00 92.00 221 SER A CA 1
ATOM 1793 C C . SER A 1 221 ? 9.082 -0.344 -2.535 1.00 92.00 221 SER A C 1
ATOM 1795 O O . SER A 1 221 ? 9.303 0.418 -1.588 1.00 92.00 221 SER A O 1
ATOM 1797 N N . PHE A 1 222 ? 10.064 -0.953 -3.201 1.00 93.31 222 PHE A N 1
ATOM 1798 C CA . PHE A 1 222 ? 11.483 -0.753 -2.930 1.00 93.31 222 PHE A CA 1
ATOM 1799 C C . PHE A 1 222 ? 11.913 0.678 -3.253 1.00 93.31 222 PHE A C 1
ATOM 1801 O O . PHE A 1 222 ? 12.460 1.366 -2.393 1.00 93.31 222 PHE A O 1
ATOM 1808 N N . PHE A 1 223 ? 11.571 1.177 -4.440 1.00 94.19 223 PHE A N 1
ATOM 1809 C CA . PHE A 1 223 ? 11.799 2.557 -4.862 1.00 94.19 223 PHE A CA 1
ATOM 1810 C C . PHE A 1 223 ? 11.236 3.550 -3.844 1.00 94.19 223 PHE A C 1
ATOM 1812 O O . PHE A 1 223 ? 11.919 4.464 -3.380 1.00 94.19 223 PHE A O 1
ATOM 1819 N N . HIS A 1 224 ? 10.007 3.308 -3.397 1.00 91.31 224 HIS A N 1
ATOM 1820 C CA . HIS A 1 224 ? 9.346 4.124 -2.396 1.00 91.31 224 HIS A CA 1
ATOM 1821 C C . HIS A 1 224 ? 10.018 4.043 -1.009 1.00 91.31 224 HIS A C 1
ATOM 1823 O O . HIS A 1 224 ? 10.104 5.053 -0.296 1.00 91.31 224 HIS A O 1
ATOM 1829 N N . ARG A 1 225 ? 10.556 2.877 -0.619 1.00 90.44 225 ARG A N 1
ATOM 1830 C CA . ARG A 1 225 ? 11.400 2.729 0.581 1.00 90.44 225 ARG A CA 1
ATOM 1831 C C . ARG A 1 225 ? 12.684 3.546 0.461 1.00 90.44 225 ARG A C 1
ATOM 1833 O O . ARG A 1 225 ? 13.030 4.225 1.428 1.00 90.44 225 ARG A O 1
ATOM 1840 N N . GLN A 1 226 ? 13.343 3.529 -0.694 1.00 92.50 226 GLN A N 1
ATOM 1841 C CA . GLN A 1 226 ? 14.559 4.308 -0.932 1.00 92.50 226 GLN A CA 1
ATOM 1842 C C . GLN A 1 226 ? 14.273 5.813 -0.868 1.00 92.50 226 GLN A C 1
ATOM 1844 O O . GLN A 1 226 ? 14.916 6.519 -0.096 1.00 92.50 226 GLN A O 1
ATOM 1849 N N . LEU A 1 227 ? 13.211 6.287 -1.532 1.00 91.19 227 LEU A N 1
ATOM 1850 C CA . LEU A 1 227 ? 12.743 7.680 -1.444 1.00 91.19 227 LEU A CA 1
ATOM 1851 C C . LEU A 1 227 ? 12.499 8.130 0.000 1.00 91.19 227 LEU A C 1
ATOM 1853 O O . LEU A 1 227 ? 12.814 9.260 0.392 1.00 91.19 227 LEU A O 1
ATOM 1857 N N . THR A 1 228 ? 11.911 7.234 0.789 1.00 88.38 228 THR A N 1
ATOM 1858 C CA . THR A 1 228 ? 11.617 7.438 2.204 1.00 88.38 228 THR A CA 1
ATOM 1859 C C . THR A 1 228 ? 12.915 7.511 3.020 1.00 88.38 228 THR A C 1
ATOM 1861 O O . THR A 1 228 ? 13.064 8.421 3.831 1.00 88.38 228 THR A O 1
ATOM 1864 N N . ALA A 1 229 ? 13.881 6.623 2.777 1.00 90.19 229 ALA A N 1
ATOM 1865 C CA . ALA A 1 229 ? 15.166 6.597 3.478 1.00 90.19 229 ALA A CA 1
ATOM 1866 C C . ALA A 1 229 ? 16.088 7.782 3.132 1.00 90.19 229 ALA A C 1
ATOM 1868 O O . ALA A 1 229 ? 16.882 8.201 3.976 1.00 90.19 229 ALA A O 1
ATOM 1869 N N . SER A 1 230 ? 15.977 8.349 1.928 1.00 91.56 230 SER A N 1
ATOM 1870 C CA . SER A 1 230 ? 16.816 9.475 1.512 1.00 91.56 230 SER A CA 1
ATOM 1871 C C . SER A 1 230 ? 16.558 10.743 2.342 1.00 91.56 230 SER A C 1
ATOM 1873 O O . SER A 1 230 ? 15.417 11.005 2.754 1.00 91.56 230 SER A O 1
ATOM 1875 N N . PRO A 1 231 ? 17.572 11.605 2.539 1.00 91.12 231 PRO A N 1
ATOM 1876 C CA . PRO A 1 231 ? 17.385 12.920 3.141 1.00 91.12 231 PRO A CA 1
ATOM 1877 C C . PRO A 1 231 ? 16.314 13.764 2.427 1.00 91.12 231 PRO A C 1
ATOM 1879 O O . PRO A 1 231 ? 15.954 13.551 1.269 1.00 91.12 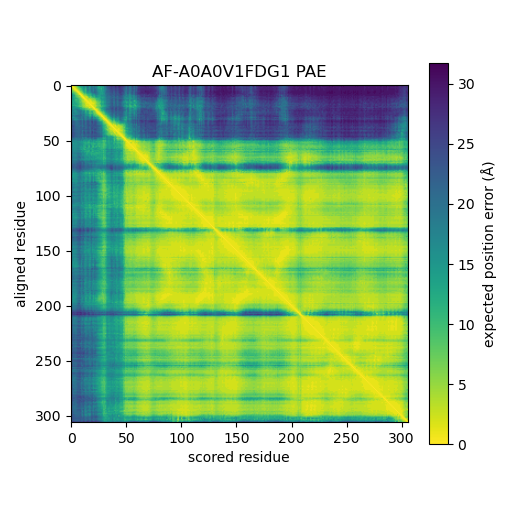231 PRO A O 1
ATOM 1882 N N . LYS A 1 232 ? 15.737 14.736 3.141 1.00 86.00 232 LYS A N 1
ATOM 1883 C CA . LYS A 1 232 ? 14.650 15.579 2.604 1.00 86.00 232 LYS A CA 1
ATOM 1884 C C . LYS A 1 232 ? 15.096 16.506 1.473 1.00 86.00 232 LYS A C 1
ATOM 1886 O O . LYS A 1 232 ? 14.322 16.764 0.559 1.00 86.00 232 LYS A O 1
ATOM 1891 N N . ASN A 1 233 ? 16.327 17.005 1.570 1.00 89.62 233 ASN A N 1
ATOM 1892 C CA . ASN A 1 233 ? 16.890 17.976 0.637 1.00 89.62 233 ASN A CA 1
ATOM 1893 C C . ASN A 1 233 ? 17.545 17.344 -0.591 1.00 89.62 233 ASN A C 1
ATOM 1895 O O . ASN A 1 233 ? 17.932 18.097 -1.475 1.00 89.62 233 ASN A O 1
ATOM 1899 N N . THR A 1 234 ? 17.652 16.013 -0.634 1.00 93.94 234 THR A N 1
ATOM 1900 C CA . THR A 1 234 ? 18.188 15.284 -1.783 1.00 93.94 234 THR A CA 1
ATOM 1901 C C . THR A 1 234 ? 17.380 15.626 -3.028 1.00 93.94 234 THR A C 1
ATOM 1903 O O . THR A 1 234 ? 16.142 15.668 -2.969 1.00 93.94 234 THR A O 1
ATOM 1906 N N . THR A 1 235 ? 18.069 15.905 -4.128 1.00 94.88 235 THR A N 1
ATOM 1907 C CA . THR A 1 235 ? 17.434 16.127 -5.432 1.00 94.88 235 THR A CA 1
ATOM 1908 C C . THR A 1 235 ? 17.112 14.795 -6.108 1.00 94.88 235 THR A C 1
ATOM 1910 O O . THR A 1 235 ? 17.622 13.743 -5.712 1.00 94.88 235 THR A O 1
AT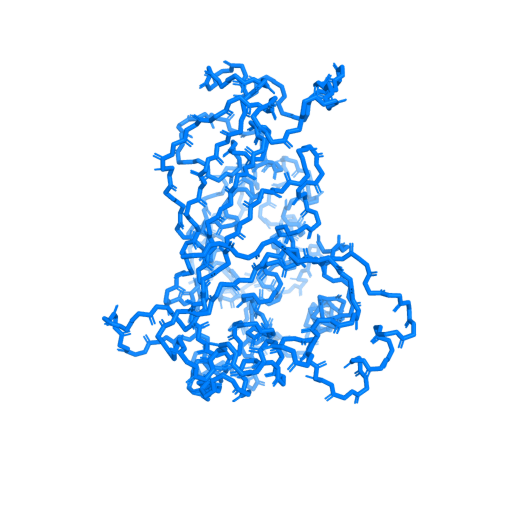OM 1913 N N . ILE A 1 236 ? 16.257 14.809 -7.130 1.00 93.31 236 ILE A N 1
ATOM 1914 C CA . ILE A 1 236 ? 16.018 13.614 -7.952 1.00 93.31 236 ILE A CA 1
ATOM 1915 C C . ILE A 1 236 ? 17.332 13.146 -8.601 1.00 93.31 236 ILE A C 1
ATOM 1917 O O . ILE A 1 236 ? 17.606 11.948 -8.620 1.00 93.31 236 ILE A O 1
ATOM 1921 N N . GLU A 1 237 ? 18.174 14.075 -9.064 1.00 92.94 237 GLU A N 1
ATOM 1922 C CA . GLU A 1 237 ? 19.490 13.769 -9.639 1.00 92.94 237 GLU A CA 1
ATOM 1923 C C . GLU A 1 237 ? 20.388 12.975 -8.684 1.00 92.94 237 GLU A C 1
ATOM 1925 O O . GLU A 1 237 ? 20.881 11.900 -9.034 1.00 92.94 237 GLU A O 1
ATOM 1930 N N . GLU A 1 238 ? 20.584 13.489 -7.468 1.00 94.38 238 GLU A N 1
ATOM 1931 C CA . GLU A 1 238 ? 21.416 12.852 -6.444 1.00 94.38 238 GLU A CA 1
ATOM 1932 C C . GLU A 1 238 ? 20.856 11.484 -6.051 1.00 94.38 238 GLU A C 1
ATOM 1934 O O . GLU A 1 238 ? 21.601 10.528 -5.835 1.00 94.38 238 GLU A O 1
ATOM 1939 N N . PHE A 1 239 ? 19.532 11.376 -5.960 1.00 94.69 239 PHE A N 1
ATOM 1940 C CA . PHE A 1 239 ? 18.860 10.132 -5.622 1.00 94.69 239 PHE A CA 1
ATOM 1941 C C . PHE A 1 239 ? 19.091 9.048 -6.678 1.00 94.69 239 PHE A C 1
ATOM 1943 O O . PHE A 1 239 ? 19.539 7.950 -6.346 1.00 94.69 239 PHE A O 1
ATOM 1950 N N . LEU A 1 240 ? 18.829 9.364 -7.947 1.00 93.25 240 LEU A N 1
ATOM 1951 C CA . LEU A 1 240 ? 18.953 8.410 -9.046 1.00 93.25 240 LEU A CA 1
ATOM 1952 C C . LEU A 1 240 ? 20.407 8.057 -9.346 1.00 93.25 240 LEU A C 1
ATOM 1954 O O . LEU A 1 240 ? 20.689 6.903 -9.640 1.00 93.25 240 LEU A O 1
ATOM 1958 N N . SER A 1 241 ? 21.337 9.004 -9.217 1.00 90.44 241 SER A N 1
ATOM 1959 C CA . SER A 1 241 ? 22.764 8.732 -9.440 1.00 90.44 241 SER A CA 1
ATOM 1960 C C . SER A 1 241 ? 23.322 7.703 -8.454 1.00 90.44 241 SER A C 1
ATOM 1962 O O . SER A 1 241 ? 24.216 6.942 -8.811 1.00 90.44 241 SER A O 1
ATOM 1964 N N . ASN A 1 242 ? 22.781 7.665 -7.232 1.00 89.44 242 ASN A N 1
ATOM 1965 C CA . ASN A 1 242 ? 23.155 6.678 -6.221 1.00 89.44 242 ASN A CA 1
ATOM 1966 C C . ASN A 1 242 ? 22.413 5.349 -6.397 1.00 89.44 242 ASN A C 1
ATOM 1968 O O . ASN A 1 242 ? 23.010 4.294 -6.213 1.00 89.44 242 ASN A O 1
ATOM 1972 N N . LEU A 1 243 ? 21.115 5.397 -6.709 1.00 90.88 243 LEU A N 1
ATOM 1973 C CA . LEU A 1 243 ? 20.270 4.203 -6.752 1.00 90.88 243 LEU A CA 1
ATOM 1974 C C . LEU A 1 243 ? 20.390 3.426 -8.070 1.00 90.88 243 LEU A C 1
ATOM 1976 O O . LEU A 1 243 ? 20.339 2.202 -8.077 1.00 90.88 243 LEU A O 1
ATOM 1980 N N . LEU A 1 244 ? 20.508 4.145 -9.184 1.00 91.50 244 LEU A N 1
ATOM 1981 C CA . LEU A 1 244 ? 20.449 3.635 -10.553 1.00 91.50 244 LEU A CA 1
ATOM 1982 C C . LEU A 1 244 ? 21.489 4.361 -11.430 1.00 91.50 244 LEU A C 1
ATOM 1984 O O . LEU A 1 244 ? 21.129 5.189 -12.278 1.00 91.50 244 LEU A O 1
ATOM 1988 N N . PRO A 1 245 ? 22.796 4.094 -11.241 1.00 85.94 245 PRO A N 1
ATOM 1989 C CA . PRO A 1 245 ? 23.835 4.741 -12.033 1.00 85.94 245 PRO A CA 1
ATOM 1990 C C . PRO A 1 245 ? 23.613 4.525 -13.538 1.00 85.94 245 PRO A C 1
ATOM 1992 O O . PRO A 1 245 ? 23.412 3.403 -13.994 1.00 85.94 245 PRO A O 1
ATOM 1995 N N . GLY A 1 246 ? 23.648 5.608 -14.319 1.00 87.19 246 GLY A N 1
ATOM 1996 C CA . GLY A 1 246 ? 23.491 5.555 -15.779 1.00 87.19 246 GLY A CA 1
ATOM 1997 C C . GLY A 1 246 ? 22.053 5.645 -16.301 1.00 87.19 246 GLY A C 1
ATOM 1998 O O . GLY A 1 246 ? 21.875 5.767 -17.510 1.00 87.19 246 GLY A O 1
ATOM 1999 N N . VAL A 1 247 ? 21.031 5.680 -15.436 1.00 90.50 247 VAL A N 1
ATOM 2000 C CA . VAL A 1 247 ? 19.626 5.819 -15.877 1.00 90.50 247 VAL A CA 1
ATOM 2001 C C . VAL A 1 247 ? 19.283 7.233 -16.367 1.00 90.50 247 VAL A C 1
ATOM 2003 O O . VAL A 1 247 ? 18.340 7.436 -17.130 1.00 90.50 247 VAL A O 1
ATOM 2006 N N . ARG A 1 248 ? 20.047 8.240 -15.929 1.00 87.94 248 ARG A N 1
ATOM 2007 C CA . ARG A 1 248 ? 19.743 9.657 -16.168 1.00 87.94 248 ARG A CA 1
ATOM 2008 C C . ARG A 1 248 ? 19.610 10.026 -17.654 1.00 87.94 248 ARG A C 1
ATOM 2010 O O . ARG A 1 248 ? 18.571 10.591 -17.977 1.00 87.94 248 ARG A O 1
ATOM 2017 N N . PRO A 1 249 ? 20.564 9.710 -18.555 1.00 89.06 249 PRO A N 1
ATOM 2018 C CA . PRO A 1 249 ? 20.452 10.094 -19.967 1.00 89.06 249 PRO A CA 1
ATOM 2019 C C . PRO A 1 249 ? 19.177 9.565 -20.631 1.00 89.06 249 PRO A C 1
ATOM 2021 O O . PRO A 1 249 ? 18.630 10.187 -21.534 1.00 89.06 249 PRO A O 1
ATOM 2024 N N . TYR A 1 250 ? 18.677 8.421 -20.161 1.00 90.38 250 TYR A N 1
ATOM 2025 C CA . TYR A 1 250 ? 17.405 7.878 -20.612 1.00 90.38 250 TYR A CA 1
ATOM 2026 C C . TYR A 1 250 ? 16.218 8.685 -20.059 1.00 90.38 250 TYR A C 1
ATOM 2028 O O . TYR A 1 250 ? 15.321 9.061 -20.815 1.00 90.38 250 TYR A O 1
ATOM 2036 N N . LEU A 1 251 ? 16.227 9.013 -18.763 1.00 89.56 251 LEU A N 1
ATOM 2037 C CA . LEU A 1 251 ? 15.143 9.769 -18.127 1.00 89.56 251 LEU A CA 1
ATOM 2038 C C . LEU A 1 251 ? 15.049 11.238 -18.574 1.00 89.56 251 LEU A C 1
ATOM 2040 O O . LEU A 1 251 ? 13.967 11.819 -18.504 1.00 89.56 251 LEU A O 1
ATOM 2044 N N . GLU A 1 252 ? 16.143 11.829 -19.059 1.00 88.06 252 GLU A N 1
ATOM 2045 C CA . GLU A 1 252 ? 16.165 13.192 -19.619 1.00 88.06 252 GLU A CA 1
ATOM 2046 C C . GLU A 1 252 ? 15.226 13.361 -20.821 1.00 88.06 252 GLU A C 1
ATOM 2048 O O . GLU A 1 252 ? 14.741 14.460 -21.068 1.00 88.06 252 GLU A O 1
ATOM 2053 N N . SER A 1 253 ? 14.890 12.270 -21.515 1.00 88.12 253 SER A N 1
ATOM 2054 C CA . SER A 1 253 ? 13.942 12.289 -22.635 1.00 88.12 253 SER A CA 1
ATOM 2055 C C . SER A 1 253 ? 12.461 12.422 -22.233 1.00 88.12 253 SER A C 1
ATOM 2057 O O . SER A 1 253 ? 11.603 12.476 -23.112 1.00 88.12 253 SER A O 1
ATOM 2059 N N . PHE A 1 254 ? 12.146 12.487 -20.931 1.00 87.56 254 PHE A N 1
ATOM 2060 C CA . PHE A 1 254 ? 10.772 12.523 -20.403 1.00 87.56 254 PHE A CA 1
ATOM 2061 C C . PHE A 1 254 ? 10.440 13.792 -19.595 1.00 87.56 254 PHE A C 1
ATOM 2063 O O . PHE A 1 254 ? 9.546 13.759 -18.749 1.00 87.56 254 PHE A O 1
ATOM 2070 N N . ASP A 1 255 ? 11.155 14.898 -19.831 1.00 84.06 255 ASP A N 1
ATOM 2071 C CA . ASP A 1 255 ? 10.883 16.226 -19.245 1.00 84.06 255 ASP A CA 1
ATOM 2072 C C . ASP A 1 255 ? 10.809 16.252 -17.700 1.00 84.06 255 ASP A C 1
ATOM 2074 O O . ASP A 1 255 ? 10.088 17.049 -17.092 1.00 84.06 255 ASP A O 1
ATOM 2078 N N . HIS A 1 256 ? 11.558 15.374 -17.027 1.00 83.75 256 HIS A N 1
ATOM 2079 C CA . HIS A 1 256 ? 11.654 15.374 -15.568 1.00 83.75 256 HIS A CA 1
ATOM 2080 C C . HIS A 1 256 ? 12.580 16.495 -15.061 1.00 83.75 256 HIS A C 1
ATOM 2082 O O . HIS A 1 256 ? 13.726 16.614 -15.490 1.00 83.75 256 HIS A O 1
ATOM 2088 N N . ASP A 1 257 ? 12.116 17.284 -14.084 1.00 88.56 257 ASP A N 1
ATOM 2089 C CA . ASP A 1 257 ? 12.960 18.260 -13.380 1.00 88.56 257 ASP A CA 1
ATOM 2090 C C . ASP A 1 257 ? 13.840 17.563 -12.329 1.00 88.56 257 ASP A C 1
ATOM 2092 O O . ASP A 1 257 ? 13.440 17.348 -11.183 1.00 88.56 257 ASP A O 1
ATOM 2096 N N . PHE A 1 258 ? 15.070 17.225 -12.714 1.00 90.81 258 PHE A N 1
ATOM 2097 C CA . PHE A 1 258 ? 16.032 16.552 -11.837 1.00 90.81 258 PHE A CA 1
ATOM 2098 C C . PHE A 1 258 ? 16.508 17.403 -10.648 1.00 90.81 258 PHE A C 1
ATOM 2100 O O . PHE A 1 258 ? 17.012 16.848 -9.666 1.00 90.81 258 PHE A O 1
ATOM 2107 N N . SER A 1 259 ? 16.323 18.728 -10.705 1.00 92.06 259 SER A N 1
ATOM 2108 C CA . SER A 1 259 ? 16.702 19.652 -9.628 1.00 92.06 259 SER A CA 1
ATOM 2109 C C . SER A 1 259 ? 15.692 19.666 -8.473 1.00 92.06 259 SER A C 1
ATOM 2111 O O . SER A 1 259 ? 15.999 20.122 -7.365 1.00 92.06 259 SER A O 1
ATOM 2113 N N . GLN A 1 260 ? 14.492 19.125 -8.702 1.00 93.19 260 GLN A N 1
ATOM 2114 C CA . GLN A 1 260 ? 13.436 19.050 -7.705 1.00 93.19 260 GLN A CA 1
ATOM 2115 C C . GLN A 1 260 ? 13.862 18.206 -6.495 1.00 93.19 260 GLN A C 1
ATOM 2117 O O . GLN A 1 260 ? 14.496 17.156 -6.607 1.00 93.19 260 GLN A O 1
ATOM 2122 N N . LYS A 1 261 ? 13.466 18.650 -5.298 1.00 93.06 261 LYS A N 1
ATOM 2123 C CA . LYS A 1 261 ? 13.734 17.937 -4.042 1.00 93.06 261 LYS A CA 1
ATOM 2124 C C . LYS A 1 261 ? 12.767 16.776 -3.833 1.00 93.06 261 LYS A C 1
ATOM 2126 O O . LYS A 1 261 ? 11.557 16.933 -3.989 1.00 93.06 261 LYS A O 1
ATOM 2131 N N . LEU A 1 262 ? 13.262 15.659 -3.297 1.00 90.50 262 LEU A N 1
ATOM 2132 C CA . LEU A 1 262 ? 12.436 14.489 -2.962 1.00 90.50 262 LEU A CA 1
ATOM 2133 C C . LEU A 1 262 ? 11.319 14.776 -1.939 1.00 90.50 262 LEU A C 1
ATOM 2135 O O . LEU A 1 262 ? 10.394 13.980 -1.788 1.00 90.50 262 LEU A O 1
ATOM 2139 N N . GLU A 1 263 ? 11.388 15.857 -1.156 1.00 87.69 263 GLU A N 1
ATOM 2140 C CA . GLU A 1 263 ? 10.289 16.230 -0.254 1.00 87.69 263 GLU A CA 1
ATOM 2141 C C . GLU A 1 263 ? 9.085 16.832 -0.998 1.00 87.69 263 GLU A C 1
ATOM 2143 O O . GLU A 1 263 ? 7.972 16.758 -0.477 1.00 87.69 263 GLU A O 1
ATOM 2148 N N . SER A 1 264 ? 9.247 17.376 -2.204 1.00 85.94 264 SER A N 1
ATOM 2149 C CA . SER A 1 264 ? 8.161 18.033 -2.946 1.00 85.94 264 SER A CA 1
ATOM 2150 C C . SER A 1 264 ? 7.608 17.224 -4.116 1.00 85.94 264 SER A C 1
ATOM 2152 O O . SER A 1 264 ? 6.634 17.666 -4.719 1.00 85.94 264 SER A O 1
ATOM 2154 N N . ILE A 1 265 ? 8.174 16.055 -4.424 1.00 88.56 265 ILE A N 1
ATOM 2155 C CA . ILE A 1 265 ? 7.693 15.239 -5.544 1.00 88.56 265 ILE A CA 1
ATOM 2156 C C . ILE A 1 265 ? 6.274 14.686 -5.269 1.00 88.56 265 ILE A C 1
ATOM 2158 O O . ILE A 1 265 ? 6.030 14.121 -4.192 1.00 88.56 265 ILE A O 1
ATOM 2162 N N . PRO A 1 266 ? 5.325 14.868 -6.205 1.00 89.12 266 PRO A N 1
ATOM 2163 C CA . PRO A 1 266 ? 4.002 14.262 -6.153 1.00 89.12 266 PRO A CA 1
ATOM 2164 C C . PRO A 1 266 ? 4.060 12.768 -6.503 1.00 89.12 266 PRO A C 1
ATOM 2166 O O . PRO A 1 266 ? 5.027 12.281 -7.094 1.00 89.12 266 PRO A O 1
ATOM 2169 N N . MET A 1 267 ? 3.017 12.023 -6.128 1.00 89.38 267 MET A N 1
ATOM 2170 C CA . MET A 1 267 ? 2.991 10.570 -6.325 1.00 89.38 267 MET A CA 1
ATOM 2171 C C . MET A 1 267 ? 2.920 10.200 -7.809 1.00 89.38 267 MET A C 1
ATOM 2173 O O . MET A 1 267 ? 3.574 9.259 -8.237 1.00 89.38 267 MET A O 1
ATOM 2177 N N . GLU A 1 268 ? 2.205 10.977 -8.614 1.00 90.19 268 GLU A N 1
ATOM 2178 C CA . GLU A 1 268 ? 2.079 10.777 -10.059 1.00 90.19 268 GLU A CA 1
ATOM 2179 C C . GLU A 1 268 ? 3.450 10.824 -10.749 1.00 90.19 268 GLU A C 1
ATOM 2181 O O . GLU A 1 268 ? 3.747 10.001 -11.612 1.00 90.19 268 GLU A O 1
ATOM 2186 N N . GLN A 1 269 ? 4.325 11.735 -10.311 1.00 91.31 269 GLN A N 1
ATOM 2187 C CA . GLN A 1 269 ? 5.692 11.832 -10.820 1.00 91.31 269 GLN A CA 1
ATOM 2188 C C . GLN A 1 269 ? 6.564 10.663 -10.347 1.00 91.31 269 GLN A C 1
ATOM 2190 O O . GLN A 1 269 ? 7.387 10.178 -11.118 1.00 91.31 269 GLN A O 1
ATOM 2195 N N . ILE A 1 270 ? 6.373 10.172 -9.115 1.00 92.00 270 ILE A N 1
ATOM 2196 C CA . ILE A 1 270 ? 7.056 8.962 -8.620 1.00 92.00 270 ILE A CA 1
ATOM 2197 C C . ILE A 1 270 ? 6.675 7.747 -9.461 1.00 92.00 270 ILE A C 1
ATOM 2199 O O . ILE A 1 270 ? 7.563 7.006 -9.878 1.00 92.00 270 ILE A O 1
ATOM 2203 N N . LEU A 1 271 ? 5.375 7.553 -9.708 1.00 93.50 271 LEU A N 1
ATOM 2204 C CA . LEU A 1 271 ? 4.871 6.450 -10.522 1.00 93.50 271 LEU A CA 1
ATOM 2205 C C . LEU A 1 271 ? 5.427 6.545 -11.940 1.00 93.50 271 LEU A C 1
ATOM 2207 O O . LEU A 1 271 ? 6.056 5.597 -12.392 1.00 93.50 271 LEU A O 1
ATOM 2211 N N . SER A 1 272 ? 5.299 7.707 -12.590 1.00 92.25 272 SER A N 1
ATOM 2212 C CA . SER A 1 272 ? 5.840 7.933 -13.935 1.00 92.25 272 SER A CA 1
ATOM 2213 C C . SER A 1 272 ? 7.340 7.650 -14.002 1.00 92.25 272 SER A C 1
ATOM 2215 O O . SER A 1 272 ? 7.795 6.957 -14.904 1.00 92.25 272 SER A O 1
ATOM 2217 N N . MET A 1 273 ? 8.122 8.162 -13.051 1.00 93.19 273 MET A N 1
ATOM 2218 C CA . MET A 1 273 ? 9.569 7.956 -13.024 1.00 93.19 273 MET A CA 1
ATOM 2219 C C . MET A 1 273 ? 9.917 6.474 -12.857 1.00 93.19 273 MET A C 1
ATOM 2221 O O . MET A 1 273 ? 10.759 5.964 -13.592 1.00 93.19 273 MET A O 1
ATOM 2225 N N . TYR A 1 274 ? 9.255 5.768 -11.938 1.00 94.00 274 TYR A N 1
ATOM 2226 C CA . TYR A 1 274 ? 9.481 4.336 -11.756 1.00 94.00 274 TYR A CA 1
ATOM 2227 C C . TYR A 1 274 ? 9.048 3.521 -12.985 1.00 94.00 274 TYR A C 1
ATOM 2229 O O . TYR A 1 274 ? 9.783 2.629 -13.402 1.00 94.00 274 TYR A O 1
ATOM 2237 N N . GLU A 1 275 ? 7.926 3.868 -13.623 1.00 92.50 275 GLU A N 1
ATOM 2238 C CA . GLU A 1 275 ? 7.509 3.266 -14.895 1.00 92.50 275 GLU A CA 1
ATOM 2239 C C . GLU A 1 275 ? 8.577 3.432 -15.975 1.00 92.50 275 GLU A C 1
ATOM 2241 O O . GLU A 1 275 ? 8.877 2.480 -16.687 1.00 92.50 275 GLU A O 1
ATOM 2246 N N . LYS A 1 276 ? 9.195 4.611 -16.089 1.00 92.12 276 LYS A N 1
ATOM 2247 C CA . LYS A 1 276 ? 10.287 4.800 -17.048 1.00 92.12 276 LYS A CA 1
ATOM 2248 C C . LYS A 1 276 ? 11.525 4.002 -16.665 1.00 92.12 276 LYS A C 1
ATOM 2250 O O . LYS A 1 276 ? 12.119 3.390 -17.543 1.00 92.12 276 LYS A O 1
ATOM 2255 N N . ILE A 1 277 ? 11.889 3.952 -15.385 1.00 92.38 277 ILE A N 1
ATOM 2256 C CA . ILE A 1 277 ? 13.046 3.182 -14.906 1.00 92.38 277 ILE A CA 1
ATOM 2257 C C . ILE A 1 277 ? 12.949 1.710 -15.315 1.00 92.38 277 ILE A C 1
ATOM 2259 O O . ILE A 1 277 ? 13.934 1.165 -15.798 1.00 92.38 277 ILE A O 1
ATOM 2263 N N . ILE A 1 278 ? 11.788 1.072 -15.155 1.00 91.81 278 ILE A N 1
ATOM 2264 C CA . ILE A 1 278 ? 11.628 -0.345 -15.524 1.00 91.81 278 ILE A CA 1
ATOM 2265 C C . ILE A 1 278 ? 11.527 -0.570 -17.041 1.00 91.81 278 ILE A C 1
ATOM 2267 O O . ILE A 1 278 ? 11.790 -1.675 -17.506 1.00 91.81 278 ILE A O 1
ATOM 2271 N N . ASP A 1 279 ? 11.195 0.471 -17.813 1.00 90.56 279 ASP A N 1
ATOM 2272 C CA . ASP A 1 279 ? 11.220 0.450 -19.284 1.00 90.56 279 ASP A CA 1
ATOM 2273 C C . ASP A 1 279 ? 12.614 0.755 -19.860 1.00 90.56 279 ASP A C 1
ATOM 2275 O O . ASP A 1 279 ? 12.826 0.648 -21.069 1.00 90.56 279 ASP A O 1
ATOM 2279 N N . TRP A 1 280 ? 13.570 1.166 -19.021 1.00 91.56 280 TRP A N 1
ATOM 2280 C CA . TRP A 1 280 ? 14.928 1.464 -19.457 1.00 91.56 280 TRP A CA 1
ATOM 2281 C C . TRP A 1 280 ? 15.577 0.200 -20.042 1.00 91.56 280 TRP A C 1
ATOM 2283 O O . TRP A 1 280 ? 15.644 -0.812 -19.344 1.00 91.56 280 TRP A O 1
ATOM 2293 N N . PRO A 1 281 ? 16.122 0.229 -21.277 1.00 89.44 281 PRO A N 1
ATOM 2294 C CA . PRO A 1 281 ? 16.744 -0.956 -21.873 1.00 89.44 281 PRO A CA 1
ATOM 2295 C C . PRO A 1 281 ? 17.872 -1.573 -21.034 1.00 89.44 281 PRO A C 1
ATOM 2297 O O . PRO A 1 281 ? 18.085 -2.776 -21.099 1.00 89.44 281 PRO A O 1
ATOM 2300 N N . GLY A 1 282 ? 18.568 -0.769 -20.222 1.00 89.25 282 GLY A N 1
ATOM 2301 C CA . GLY A 1 282 ? 19.608 -1.246 -19.305 1.00 89.25 282 GLY A CA 1
ATOM 2302 C C . GLY A 1 282 ? 19.088 -1.831 -17.986 1.00 89.25 282 GLY A C 1
ATOM 2303 O O . GLY A 1 282 ? 19.892 -2.284 -17.176 1.00 89.25 282 GLY A O 1
ATOM 2304 N N . TYR A 1 283 ? 17.773 -1.826 -17.735 1.00 90.88 283 TYR A N 1
ATOM 2305 C CA . TYR A 1 283 ? 17.197 -2.249 -16.455 1.00 90.88 283 TYR A CA 1
ATOM 2306 C C . TYR A 1 283 ? 17.508 -3.712 -16.125 1.00 90.88 283 TYR A C 1
ATOM 2308 O O . TYR A 1 283 ? 17.853 -4.028 -14.989 1.00 90.88 283 TYR A O 1
ATOM 2316 N N . THR A 1 284 ? 17.426 -4.608 -17.111 1.00 85.50 284 THR A N 1
ATOM 2317 C CA . THR A 1 284 ? 17.634 -6.051 -16.907 1.00 85.50 284 THR A CA 1
ATOM 2318 C C . THR A 1 284 ? 19.063 -6.418 -16.527 1.00 85.50 284 THR A C 1
ATOM 2320 O O . THR A 1 284 ? 19.276 -7.480 -15.954 1.00 85.50 284 THR A O 1
ATOM 2323 N N . GLU A 1 285 ? 20.025 -5.548 -16.830 1.00 86.00 285 GLU A N 1
ATOM 2324 C CA . GLU A 1 285 ? 21.455 -5.759 -16.582 1.00 86.00 285 GLU A CA 1
ATOM 2325 C C . GLU A 1 285 ? 21.980 -4.898 -15.420 1.00 86.00 285 GLU A C 1
ATOM 2327 O O . GLU A 1 285 ? 23.154 -4.986 -15.059 1.00 86.00 285 GLU A O 1
ATOM 2332 N N . CYS A 1 286 ? 21.135 -4.045 -14.828 1.00 86.94 286 CYS A N 1
ATOM 2333 C CA . CYS A 1 286 ? 21.542 -3.164 -13.740 1.00 86.94 286 CYS A CA 1
ATOM 2334 C C . CYS A 1 286 ? 21.369 -3.840 -12.370 1.00 86.94 286 CYS A C 1
ATOM 2336 O O . CYS A 1 286 ? 20.370 -4.511 -12.115 1.00 86.94 286 CYS A O 1
ATOM 2338 N N . GLY A 1 287 ? 22.298 -3.581 -11.442 1.00 88.81 287 GLY A N 1
ATOM 2339 C CA . GLY A 1 287 ? 22.255 -4.165 -10.091 1.00 88.81 287 GLY A CA 1
ATOM 2340 C C . GLY A 1 287 ? 21.013 -3.785 -9.272 1.00 88.81 287 GLY A C 1
ATOM 2341 O O . GLY A 1 287 ? 20.655 -4.480 -8.330 1.00 88.81 287 GLY A O 1
ATOM 2342 N N . TYR A 1 288 ? 20.298 -2.722 -9.655 1.00 91.88 288 TYR A N 1
ATOM 2343 C CA . TYR A 1 288 ? 19.028 -2.364 -9.022 1.00 91.88 288 TYR A CA 1
ATOM 2344 C C . TYR A 1 288 ? 17.948 -3.434 -9.228 1.00 91.88 288 TYR A C 1
ATOM 2346 O O . TYR A 1 288 ? 17.111 -3.623 -8.348 1.00 91.88 288 TYR A O 1
ATOM 2354 N N . LYS A 1 289 ? 17.945 -4.145 -10.364 1.00 92.56 289 LYS A N 1
ATOM 2355 C CA . LYS A 1 289 ? 16.998 -5.245 -10.578 1.00 92.56 289 LYS A CA 1
ATOM 2356 C C . LYS A 1 289 ? 17.233 -6.363 -9.559 1.00 92.56 289 LYS A C 1
ATOM 2358 O O . LYS A 1 289 ? 16.263 -6.824 -8.965 1.00 92.56 289 LYS A O 1
ATOM 2363 N N . ASP A 1 290 ? 18.490 -6.731 -9.321 1.00 91.12 290 ASP A N 1
ATOM 2364 C CA . ASP A 1 290 ? 18.853 -7.773 -8.355 1.00 91.12 290 ASP A CA 1
ATOM 2365 C C . ASP A 1 290 ? 18.429 -7.381 -6.929 1.00 91.12 290 ASP A C 1
ATOM 2367 O O . ASP A 1 290 ? 17.847 -8.184 -6.204 1.00 91.12 290 ASP A O 1
ATOM 2371 N N . GLU A 1 291 ? 18.602 -6.109 -6.544 1.00 93.69 291 GLU A N 1
ATOM 2372 C CA . GLU A 1 291 ? 18.103 -5.611 -5.252 1.00 93.69 291 GLU A CA 1
ATOM 2373 C C . GLU A 1 291 ? 16.571 -5.680 -5.134 1.00 93.69 291 GLU A C 1
ATOM 2375 O O . GLU A 1 291 ? 16.031 -5.888 -4.041 1.00 93.69 291 GLU A O 1
ATOM 2380 N N . VAL A 1 292 ? 15.851 -5.490 -6.244 1.00 93.31 292 VAL A N 1
ATOM 2381 C CA . VAL A 1 292 ? 14.392 -5.644 -6.283 1.00 93.31 292 VAL A CA 1
ATOM 2382 C C . VAL A 1 292 ? 13.987 -7.112 -6.149 1.00 93.31 292 VAL A C 1
ATOM 2384 O O . VAL A 1 292 ? 13.021 -7.389 -5.434 1.00 93.31 292 VAL A O 1
ATOM 2387 N N . ASP A 1 293 ? 14.716 -8.036 -6.774 1.00 90.12 293 ASP A N 1
ATOM 2388 C CA . ASP A 1 293 ? 14.486 -9.479 -6.633 1.00 90.12 293 ASP A CA 1
ATOM 2389 C C . ASP A 1 293 ? 14.694 -9.928 -5.172 1.00 90.12 293 ASP A C 1
ATOM 2391 O O . ASP A 1 293 ? 13.813 -10.565 -4.584 1.00 90.12 293 ASP A O 1
ATOM 2395 N N . ASP A 1 294 ? 15.783 -9.488 -4.532 1.00 89.50 294 ASP A N 1
ATOM 2396 C CA . ASP A 1 294 ? 16.046 -9.728 -3.104 1.00 89.50 294 ASP A CA 1
ATOM 2397 C C . ASP A 1 294 ? 14.941 -9.135 -2.213 1.00 89.50 294 ASP A C 1
ATOM 2399 O O . ASP A 1 294 ? 14.502 -9.723 -1.214 1.00 89.50 294 ASP A O 1
ATOM 2403 N N . TRP A 1 295 ? 14.463 -7.938 -2.563 1.00 89.75 295 TRP A N 1
ATOM 2404 C CA . TRP A 1 295 ? 13.376 -7.277 -1.850 1.00 89.75 295 TRP A CA 1
ATOM 2405 C C . TRP A 1 295 ? 12.050 -8.031 -1.986 1.00 89.75 295 TRP A C 1
ATOM 2407 O O . TRP A 1 295 ? 11.322 -8.165 -0.996 1.00 89.75 295 TRP A O 1
ATOM 2417 N N . LEU A 1 296 ? 11.739 -8.543 -3.177 1.00 86.94 296 LEU A N 1
ATOM 2418 C CA . LEU A 1 296 ? 10.570 -9.381 -3.429 1.00 86.94 296 LEU A CA 1
ATOM 2419 C C . LEU A 1 296 ? 10.631 -10.666 -2.591 1.00 86.94 296 LEU A C 1
ATOM 2421 O O . LEU A 1 296 ? 9.661 -10.989 -1.895 1.00 86.94 296 LEU A O 1
ATOM 2425 N N . GLU A 1 297 ? 11.780 -11.347 -2.562 1.00 82.38 297 GLU A N 1
ATOM 2426 C CA . GLU A 1 297 ? 11.976 -12.523 -1.707 1.00 82.38 297 GLU A CA 1
ATOM 2427 C C . GLU A 1 297 ? 11.780 -12.168 -0.222 1.00 82.38 297 GLU A C 1
ATOM 2429 O O . GLU A 1 297 ? 11.115 -12.889 0.537 1.00 82.38 297 GLU A O 1
ATOM 2434 N N . MET A 1 298 ? 12.290 -11.015 0.213 1.00 79.56 298 MET A N 1
ATOM 2435 C CA . MET A 1 298 ? 12.097 -10.535 1.580 1.00 79.56 298 MET A CA 1
ATOM 2436 C C . MET A 1 298 ? 10.616 -10.237 1.887 1.00 79.56 298 MET A C 1
ATOM 2438 O O . MET A 1 298 ? 10.146 -10.573 2.981 1.00 79.56 298 MET A O 1
ATOM 2442 N N . ILE A 1 299 ? 9.856 -9.654 0.953 1.00 76.38 299 ILE A N 1
ATOM 2443 C CA . ILE A 1 299 ? 8.404 -9.442 1.101 1.00 76.38 299 ILE A CA 1
ATOM 2444 C C . ILE A 1 299 ? 7.686 -10.785 1.259 1.00 76.38 299 ILE A C 1
ATOM 2446 O O . ILE A 1 299 ? 6.861 -10.925 2.165 1.00 76.38 299 ILE A O 1
ATOM 2450 N N . TRP A 1 300 ? 8.013 -11.781 0.435 1.00 69.44 300 TRP A N 1
ATOM 2451 C CA . TRP A 1 300 ? 7.407 -13.112 0.526 1.00 69.44 300 TRP A CA 1
ATOM 2452 C C . TRP A 1 300 ? 7.736 -13.821 1.842 1.00 69.44 300 TRP A C 1
ATOM 2454 O O . TRP A 1 300 ? 6.888 -14.513 2.413 1.00 69.44 300 TRP A O 1
ATOM 2464 N N . THR A 1 301 ? 8.955 -13.653 2.356 1.00 64.50 301 THR A N 1
ATOM 2465 C CA . THR A 1 301 ? 9.446 -14.426 3.508 1.00 64.50 301 THR A CA 1
ATOM 2466 C C . THR A 1 301 ? 9.319 -13.721 4.859 1.00 64.50 301 THR A C 1
ATOM 2468 O O . THR A 1 301 ? 9.391 -14.396 5.897 1.00 64.50 301 THR A O 1
ATOM 2471 N N . SER A 1 302 ? 9.190 -12.390 4.892 1.00 63.44 302 SER A N 1
ATOM 2472 C CA . SER A 1 302 ? 9.131 -11.557 6.107 1.00 63.44 302 SER A CA 1
ATOM 2473 C C . SER A 1 302 ? 8.422 -10.206 5.879 1.00 63.44 302 SER A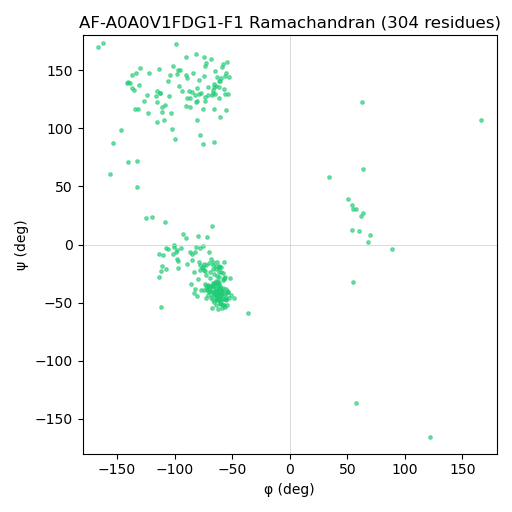 C 1
ATOM 2475 O O . SER A 1 302 ? 8.996 -9.148 6.157 1.00 63.44 302 SER A O 1
ATOM 2477 N N . PRO A 1 303 ? 7.137 -10.199 5.483 1.00 56.03 303 PRO A N 1
ATOM 2478 C CA . PRO A 1 303 ? 6.436 -8.975 5.083 1.00 56.03 303 PRO A CA 1
ATOM 2479 C C . PRO A 1 303 ? 6.334 -7.922 6.200 1.00 56.03 303 PRO A C 1
ATOM 2481 O O . PRO A 1 303 ? 6.351 -6.724 5.937 1.00 56.03 303 PRO A O 1
ATOM 2484 N N . SER A 1 304 ? 6.324 -8.335 7.470 1.00 56.38 304 SER A N 1
ATOM 2485 C CA . SER A 1 304 ? 6.301 -7.417 8.623 1.00 56.38 304 SER A CA 1
ATOM 2486 C C . SER A 1 304 ? 7.589 -6.603 8.826 1.00 56.38 304 SER A C 1
ATOM 2488 O O . SER A 1 304 ? 7.583 -5.656 9.618 1.00 56.38 304 SER A O 1
ATOM 2490 N N . LYS A 1 305 ? 8.684 -6.962 8.139 1.00 53.22 305 LYS A N 1
ATOM 2491 C CA . LYS A 1 305 ? 9.969 -6.243 8.159 1.00 53.22 305 LYS A CA 1
ATOM 2492 C C . LYS A 1 305 ? 10.148 -5.289 6.966 1.00 53.22 305 LYS A C 1
ATOM 2494 O O . LYS A 1 305 ? 11.141 -4.562 6.952 1.00 53.22 305 LYS A O 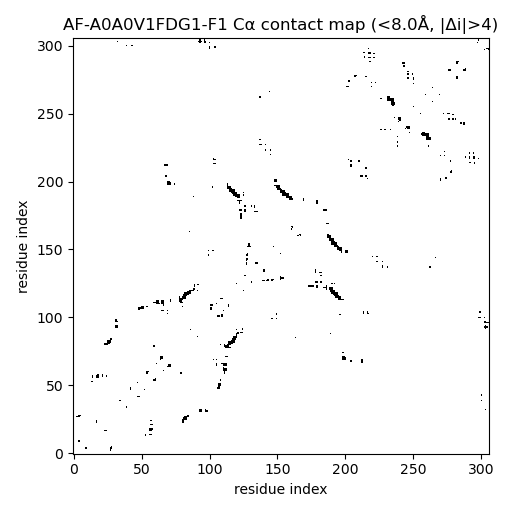1
ATOM 2499 N N . SER A 1 306 ? 9.204 -5.292 6.016 1.00 46.50 306 SER A N 1
ATOM 2500 C CA . SER A 1 306 ? 9.196 -4.417 4.831 1.00 46.50 306 SER A CA 1
ATOM 2501 C C . SER A 1 306 ? 8.787 -2.960 5.111 1.00 46.50 306 SER A C 1
ATOM 2503 O O . SER A 1 306 ? 8.161 -2.661 6.158 1.00 46.50 306 SER A O 1
#

InterPro domains:
  IPR029063 S-adenosyl-L-methionine-dependent methyltransferase superfamily [G3DSA:3.40.50.150] (12-176)

Secondary structure (DSSP, 8-state):
------SSS-TTTHHHHHTT-TT--EE-----S---HHHHHHHHHH---TTHHHHHHTTPPP-HHHHHHS--S-TTPPPS-EEEEE--TT--HHHHHHHHHHHHHT-GGGGGS--EEEEEEEHHHHTTT--------HHHHHHHHHHHHHEEEEEEEEEEHHHH-TTPPPPSS-TTHHHHHHTT--TTEEEEEEEEE-SS-SS--TT-TT--HHHHHHHHHHHHHHHHHS-TT-BHHHHHHHHSTT-HHHHGGGT--TTSBTTT--HHHHHHHHHHHHHSTTGGGSHHHHHHHHHHHHHHH-GGG-

Radius of gyration: 20.6 Å; Cα contacts (8 Å, |Δi|>4): 407; chains: 1; bounding box: 48×48×53 Å

Organism: Trichinella pseudospiralis (NCBI:txid6337)

pLDDT: mean 78.01, std 18.91, range [24.69, 95.94]

Foldseek 3Di:
DDDDDDDDPCLVVLLVVLLVVLPADEDEDDPLDDDDPVSLVVCVVVVDDPCPVSLVSSVQDFDVVCQQFVADPDPPDDQSYEYEYEDDEPPCLLVLLSVLLCSQNCGDSSRRPWYKYWYWYFLLVVLLQDPDPQDDAQLSVLSSVSLVQFKHKDWDDKDFPCVPCVPDDQDPDHHPVVSSVVVVHDRRMIITMMITTDNDHSAHDPPQDPDGSSLLSLLLVVLSVLLSPDDQADFQQNSCCVLPNPCVVQCVVPPDDRNDTSSPDDVVVSRVVSNSCSNPPCNVVTCNSVVSVVSSVCSSSPSSVD

Mean predicted aligned error: 9.62 Å